Protein AF-A0AAV5MK56-F1 (afdb_monomer)

Foldseek 3Di:
DPPDPPPPPPPDPPPPPPPPPPPDPDDDDPAAEVRQCPDPVRHPALQQDPVNCVVRVCVVVHDPHRDDPVRVVVVPPPDDPDDDDDDPVNVVVVVVVVVVCCVVPVPDEEEDEPDDLVVQQVCCVVPVVPHNYDYCQQQVLLVVLLVVLLVVCVVVVHDSLCLLVAQEEQEAFDPDDPPPCVPVPRQRSHSSSSNQVSSLVVNCVSPVDSQSSQQRYFYHYDPDDPFGWTFGFDDDDDDPDGDTDTDGD

Secondary structure (DSSP, 8-state):
---SSSSSSSS--------------SPPP---THHHHT-TTT--GGG--HHHHHHHT-TTTS-S----HHHHHHH---S-SSPPP-HHHHHHHHHHHHHHHHHH-TT--EEE-S--HHHHHHHHHHHTTTSSEEEIIIIIHHHHHHHHHHHHHHHTT--GGGGGG--EEEE---TTSHHHHHHH--TTSSHHHHHHHHHHHHHHHHHS-HHHHGGGEEEE-TTSSS--PPPEEE--SSS---EEE----

Organism: NCBI:txid152421

pLDDT: mean 74.08, s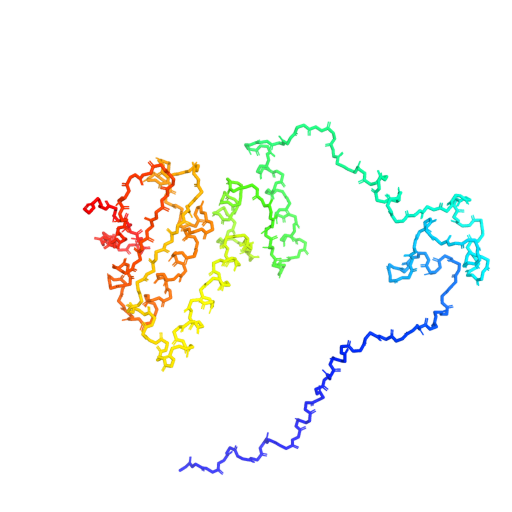td 22.16, range [25.88, 97.69]

Radius of gyration: 27.16 Å; Cα contacts (8 Å, |Δi|>4): 241; chains: 1; bounding box: 74×55×61 Å

Structure (mmCIF, N/CA/C/O backbone):
data_AF-A0AAV5MK56-F1
#
_entry.id   AF-A0AAV5MK56-F1
#
loop_
_atom_site.group_PDB
_atom_site.id
_atom_site.type_symbol
_atom_site.label_atom_id
_atom_site.label_alt_id
_atom_site.label_comp_id
_atom_site.label_asym_id
_atom_site.label_entity_id
_atom_site.label_seq_id
_atom_site.pdbx_PDB_ins_code
_atom_site.Cartn_x
_atom_site.Cartn_y
_atom_site.Cartn_z
_atom_site.occupancy
_atom_site.B_iso_or_equiv
_atom_site.auth_seq_id
_atom_site.auth_comp_id
_atom_site.auth_asym_id
_atom_site.auth_atom_id
_atom_site.pdbx_PDB_model_num
ATOM 1 N N . MET A 1 1 ? -44.405 -21.509 6.959 1.00 36.97 1 MET A N 1
ATOM 2 C CA . MET A 1 1 ? -43.906 -21.296 5.577 1.00 36.97 1 MET A CA 1
ATOM 3 C C . MET A 1 1 ? -42.381 -21.433 5.529 1.00 36.97 1 MET A C 1
ATOM 5 O O . MET A 1 1 ? -41.676 -20.510 5.157 1.00 36.97 1 MET A O 1
ATOM 9 N N . TRP A 1 2 ? -41.877 -22.601 5.937 1.00 28.66 2 TRP A N 1
ATOM 10 C CA . TRP A 1 2 ? -40.455 -22.897 6.172 1.00 28.66 2 TRP A CA 1
ATOM 11 C C . TRP A 1 2 ? -40.085 -24.237 5.508 1.00 28.66 2 TRP A C 1
ATOM 13 O O . TRP A 1 2 ? -39.577 -25.125 6.171 1.00 28.66 2 TRP A O 1
ATOM 23 N N . ASN A 1 3 ? -40.417 -24.440 4.224 1.00 32.62 3 ASN A N 1
ATOM 24 C CA . ASN A 1 3 ? -40.160 -25.724 3.539 1.00 32.62 3 ASN A CA 1
ATOM 25 C C . ASN A 1 3 ? -39.922 -25.621 2.014 1.00 32.62 3 ASN A C 1
ATOM 27 O O . ASN A 1 3 ? -40.183 -26.569 1.286 1.00 32.62 3 ASN A O 1
ATOM 31 N N . LEU A 1 4 ? -39.390 -24.500 1.510 1.00 34.25 4 LEU A N 1
ATOM 32 C CA . LEU A 1 4 ? -39.101 -24.331 0.068 1.00 34.25 4 LEU A CA 1
ATOM 33 C C . LEU A 1 4 ? -37.638 -23.993 -0.268 1.00 34.25 4 LEU A C 1
ATOM 35 O O . LEU A 1 4 ? -37.309 -23.762 -1.424 1.00 34.25 4 LEU A O 1
ATOM 39 N N . ALA A 1 5 ? -36.731 -24.045 0.712 1.00 38.38 5 ALA A N 1
ATOM 40 C CA . ALA A 1 5 ? -35.309 -23.731 0.526 1.00 38.38 5 ALA A CA 1
ATOM 41 C C . ALA A 1 5 ? -34.375 -24.957 0.628 1.00 38.38 5 ALA A C 1
ATOM 43 O O . ALA A 1 5 ? -33.203 -24.813 0.963 1.00 38.38 5 ALA A O 1
ATOM 44 N N . ARG A 1 6 ? -34.874 -26.180 0.376 1.00 36.69 6 ARG A N 1
ATOM 45 C CA . ARG A 1 6 ? -34.058 -27.415 0.440 1.00 36.69 6 ARG A CA 1
ATOM 46 C C . ARG A 1 6 ? -33.869 -28.154 -0.887 1.00 36.69 6 ARG A C 1
ATOM 48 O O . ARG A 1 6 ? -33.196 -29.176 -0.891 1.00 36.69 6 ARG A O 1
ATOM 55 N N . PHE A 1 7 ? -34.372 -27.640 -2.014 1.00 33.91 7 PHE A N 1
ATOM 56 C CA . PHE A 1 7 ? -34.320 -28.374 -3.291 1.00 33.91 7 PHE A CA 1
ATOM 57 C C . PHE A 1 7 ? -33.439 -27.764 -4.396 1.00 33.91 7 PHE A C 1
ATOM 59 O O . PHE A 1 7 ? -33.461 -28.232 -5.526 1.00 33.91 7 PHE A O 1
ATOM 66 N N . ALA A 1 8 ? -32.598 -26.775 -4.081 1.00 36.81 8 ALA A N 1
ATOM 67 C CA . ALA A 1 8 ? -31.647 -26.195 -5.043 1.00 36.81 8 ALA A CA 1
ATOM 68 C C . ALA A 1 8 ? -30.180 -26.287 -4.579 1.00 36.81 8 ALA A C 1
ATOM 70 O O . ALA A 1 8 ? -29.347 -25.470 -4.958 1.00 36.81 8 ALA A O 1
ATOM 71 N N . ALA A 1 9 ? -29.855 -27.274 -3.736 1.00 36.44 9 ALA A N 1
ATOM 72 C CA . ALA A 1 9 ? -28.525 -27.439 -3.139 1.00 36.44 9 ALA A CA 1
ATOM 73 C C . ALA A 1 9 ? -27.818 -28.751 -3.538 1.00 36.44 9 ALA A C 1
ATOM 75 O O . ALA A 1 9 ? -26.915 -29.193 -2.834 1.00 36.44 9 ALA A O 1
ATOM 76 N N . SER A 1 10 ? -28.205 -29.386 -4.653 1.00 37.97 10 SER A N 1
ATOM 77 C CA . SER A 1 10 ? -27.632 -30.676 -5.082 1.00 37.97 10 SER A CA 1
ATOM 78 C C . SER A 1 10 ? -26.944 -30.688 -6.455 1.00 37.97 10 SER A C 1
ATOM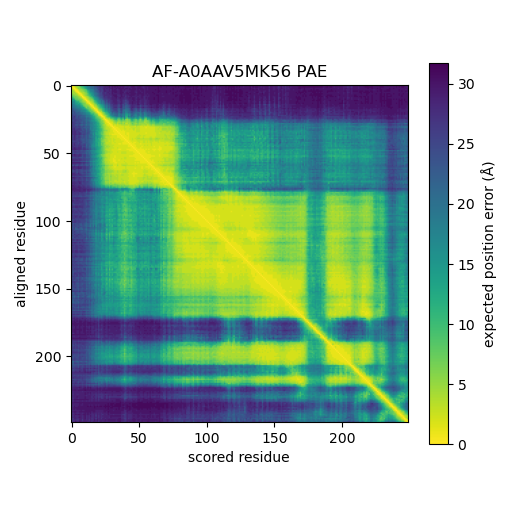 80 O O . SER A 1 10 ? -26.428 -31.735 -6.839 1.00 37.97 10 SER A O 1
ATOM 82 N N . SER A 1 11 ? -26.834 -29.565 -7.182 1.00 41.81 11 SER A N 1
ATOM 83 C CA . SER A 1 11 ? -26.231 -29.566 -8.535 1.00 41.81 11 SER A CA 1
ATOM 84 C C . SER A 1 11 ? -24.998 -28.680 -8.753 1.00 41.81 11 SER A C 1
ATOM 86 O O . SER A 1 11 ? -24.384 -28.767 -9.813 1.00 41.81 11 SER A O 1
ATOM 88 N N . LEU A 1 12 ? -24.522 -27.918 -7.761 1.00 43.56 12 LEU A N 1
ATOM 89 C CA . LEU A 1 12 ? -23.199 -27.285 -7.836 1.00 43.56 12 LEU A CA 1
ATOM 90 C C . LEU A 1 12 ? -22.182 -28.070 -7.001 1.00 43.56 12 LEU A C 1
ATOM 92 O O . LEU A 1 12 ? -21.822 -27.685 -5.888 1.00 43.56 12 LEU A O 1
ATOM 96 N N . ARG A 1 13 ? -21.638 -29.152 -7.577 1.00 38.81 13 ARG A N 1
ATOM 97 C CA . ARG A 1 13 ? -20.292 -29.608 -7.200 1.00 38.81 13 ARG A CA 1
ATOM 98 C C . ARG A 1 13 ? -19.332 -28.472 -7.546 1.00 38.81 13 ARG A C 1
ATOM 100 O O . ARG A 1 13 ? -18.813 -28.404 -8.658 1.00 38.81 13 ARG A O 1
ATOM 107 N N . ARG A 1 14 ? -19.096 -27.564 -6.593 1.00 43.44 14 ARG A N 1
ATOM 108 C CA . ARG A 1 14 ? -17.899 -26.723 -6.591 1.00 43.44 14 ARG A CA 1
ATOM 109 C C . ARG A 1 14 ? -16.726 -27.680 -6.751 1.00 43.44 14 ARG A C 1
ATOM 111 O O . ARG A 1 14 ? -16.396 -28.415 -5.824 1.00 43.44 14 ARG A O 1
ATOM 118 N N . ARG A 1 15 ? -16.106 -27.687 -7.933 1.00 42.66 15 ARG A N 1
ATOM 119 C CA . ARG A 1 15 ? -14.716 -28.116 -8.074 1.00 42.66 15 ARG A CA 1
ATOM 120 C C . ARG A 1 15 ? -13.913 -27.177 -7.183 1.00 42.66 15 ARG A C 1
ATOM 122 O O . ARG A 1 15 ? -13.492 -26.111 -7.622 1.00 42.66 15 ARG A O 1
ATOM 129 N N . LEU A 1 16 ? -13.762 -27.546 -5.916 1.00 44.25 16 LEU A N 1
ATOM 130 C CA . LEU A 1 16 ? -12.683 -27.051 -5.087 1.00 44.25 16 LEU A CA 1
ATOM 131 C C . LEU A 1 16 ? -11.415 -27.430 -5.850 1.00 44.25 16 LEU A C 1
ATOM 133 O O . LEU A 1 16 ? -11.030 -28.597 -5.889 1.00 44.25 16 LEU A O 1
ATOM 137 N N . ARG A 1 17 ? -10.817 -26.460 -6.549 1.00 41.22 17 ARG A N 1
ATOM 138 C CA . ARG A 1 17 ? -9.417 -26.577 -6.932 1.00 41.22 17 ARG A CA 1
ATOM 139 C C . ARG A 1 17 ? -8.672 -26.610 -5.608 1.00 41.22 17 ARG A C 1
ATOM 141 O O . ARG A 1 17 ? -8.478 -25.574 -4.982 1.00 41.22 17 ARG A O 1
ATOM 148 N N . LEU A 1 18 ? -8.354 -27.814 -5.148 1.00 44.44 18 LEU A N 1
ATOM 149 C CA . LEU A 1 18 ? -7.307 -28.017 -4.164 1.00 44.44 18 LEU A CA 1
ATOM 150 C C . LEU A 1 18 ? -6.055 -27.409 -4.795 1.00 44.44 18 LEU A C 1
ATOM 152 O O . LEU A 1 18 ? -5.468 -27.994 -5.704 1.00 44.44 18 LEU A O 1
ATOM 156 N N . PHE A 1 19 ? -5.709 -26.189 -4.391 1.00 40.38 19 PHE A N 1
ATOM 157 C CA . PHE A 1 19 ? -4.377 -25.664 -4.626 1.00 40.38 19 PHE A CA 1
ATOM 158 C C . PHE A 1 19 ? -3.454 -26.537 -3.789 1.00 40.38 19 PHE A C 1
ATOM 160 O O . PHE A 1 19 ? -3.344 -26.372 -2.577 1.00 40.38 19 PHE A O 1
ATOM 167 N N . SER A 1 20 ? -2.896 -27.559 -4.433 1.00 51.66 20 SER A N 1
ATOM 168 C CA . SER A 1 20 ? -1.861 -28.374 -3.829 1.00 51.66 20 SER A CA 1
ATOM 169 C C . SER A 1 20 ? -0.669 -27.460 -3.566 1.00 51.66 20 SER A C 1
ATOM 171 O O . SER A 1 20 ? -0.130 -26.866 -4.496 1.00 51.66 20 SER A O 1
ATOM 173 N N . THR A 1 21 ? -0.276 -27.332 -2.302 1.00 53.81 21 THR A N 1
ATOM 174 C CA . THR A 1 21 ? 0.974 -26.684 -1.882 1.00 53.81 21 THR A CA 1
ATOM 175 C C . THR A 1 21 ? 2.192 -27.570 -2.139 1.00 53.81 21 THR A C 1
ATOM 177 O O . THR A 1 21 ? 3.310 -27.189 -1.800 1.00 53.81 21 THR A O 1
ATOM 180 N N . ALA A 1 22 ? 2.001 -28.752 -2.738 1.00 55.41 22 ALA A N 1
ATOM 181 C CA . ALA A 1 22 ? 3.102 -29.572 -3.202 1.00 55.41 22 ALA A CA 1
ATOM 182 C C . ALA A 1 22 ? 3.866 -28.789 -4.270 1.00 55.41 22 ALA A C 1
ATOM 184 O O . ALA A 1 22 ? 3.344 -28.549 -5.360 1.00 55.41 22 ALA A O 1
ATOM 185 N N . ILE A 1 23 ? 5.102 -28.402 -3.945 1.00 55.56 23 ILE A N 1
ATOM 186 C CA . ILE A 1 23 ? 6.072 -27.945 -4.936 1.00 55.56 23 ILE A CA 1
ATOM 187 C C . ILE A 1 23 ? 6.118 -29.059 -5.985 1.00 55.56 23 ILE A C 1
ATOM 189 O O . ILE A 1 23 ? 6.470 -30.191 -5.629 1.00 55.56 23 ILE A O 1
ATOM 193 N N . PRO A 1 24 ? 5.696 -28.807 -7.237 1.00 59.97 24 PRO A N 1
ATOM 194 C CA . PRO A 1 24 ? 5.798 -29.814 -8.272 1.00 59.97 24 PRO A CA 1
ATOM 195 C C . PRO A 1 24 ? 7.255 -30.268 -8.309 1.00 59.97 24 PRO A C 1
ATOM 197 O O . PRO A 1 24 ? 8.161 -29.432 -8.322 1.00 59.97 24 PRO A O 1
ATOM 200 N N . GLY A 1 25 ? 7.490 -31.581 -8.273 1.00 66.25 25 GLY A N 1
ATOM 201 C CA . GLY A 1 25 ? 8.831 -32.122 -8.483 1.00 66.25 25 GLY A CA 1
ATOM 202 C C . GLY A 1 25 ? 9.420 -31.621 -9.807 1.00 66.25 25 GLY A C 1
ATOM 203 O O . GLY A 1 25 ? 8.733 -30.977 -10.601 1.00 66.25 25 GLY A O 1
ATOM 204 N N . ALA A 1 26 ? 10.697 -31.921 -10.059 1.00 75.88 26 ALA A N 1
ATOM 205 C CA . ALA A 1 26 ? 11.377 -31.495 -11.283 1.00 75.88 26 ALA A CA 1
ATOM 206 C C . ALA A 1 26 ? 10.498 -31.733 -12.530 1.00 75.88 26 ALA A C 1
ATOM 208 O O . ALA A 1 26 ? 10.171 -32.870 -12.870 1.00 75.88 26 ALA A O 1
ATOM 209 N N . CYS A 1 27 ? 10.085 -30.645 -13.183 1.00 72.88 27 CYS A N 1
ATOM 210 C CA . CYS A 1 27 ? 9.208 -30.689 -14.347 1.00 72.88 27 CYS A CA 1
ATOM 211 C C . CYS A 1 27 ? 10.052 -30.797 -15.620 1.00 72.88 27 CYS A C 1
ATOM 213 O O . CYS A 1 27 ? 11.022 -30.053 -15.799 1.00 72.88 27 CYS A O 1
ATOM 215 N N . ILE A 1 28 ? 9.693 -31.721 -16.514 1.00 80.12 28 ILE A N 1
ATOM 216 C CA . ILE A 1 28 ? 10.350 -31.842 -17.816 1.00 80.12 28 ILE A CA 1
ATOM 217 C C . ILE A 1 28 ? 9.873 -30.692 -18.704 1.00 80.12 28 ILE A C 1
ATOM 219 O O . ILE A 1 28 ? 8.697 -30.591 -19.047 1.00 80.12 28 ILE A O 1
ATOM 223 N N . ILE A 1 29 ? 10.809 -29.834 -19.098 1.00 81.44 29 ILE A N 1
ATOM 224 C CA . ILE A 1 29 ? 10.553 -28.711 -19.997 1.00 81.44 29 ILE A CA 1
ATOM 225 C C . ILE A 1 29 ? 10.890 -29.146 -21.424 1.00 81.44 29 ILE A C 1
ATOM 227 O O . ILE A 1 29 ? 12.005 -29.587 -21.704 1.00 81.44 29 ILE A O 1
ATOM 231 N N . HIS A 1 30 ? 9.925 -28.999 -22.331 1.00 88.19 30 HIS A N 1
ATOM 232 C CA . HIS A 1 30 ? 10.098 -29.314 -23.754 1.00 88.19 30 HIS A CA 1
ATOM 233 C C . HIS A 1 30 ? 10.575 -28.115 -24.595 1.00 88.19 30 HIS A C 1
ATOM 235 O O . HIS A 1 30 ? 10.946 -28.300 -25.752 1.00 88.19 30 HIS A O 1
ATOM 241 N N . LYS A 1 31 ? 10.601 -26.903 -24.023 1.00 91.25 31 LYS A N 1
ATOM 242 C CA . LYS A 1 31 ? 11.097 -25.680 -24.678 1.00 91.25 31 LYS A CA 1
ATOM 243 C C . LYS A 1 31 ? 12.621 -25.718 -24.846 1.00 91.25 31 LYS A C 1
ATOM 245 O O . LYS A 1 31 ? 13.328 -26.168 -23.943 1.00 91.25 31 LYS A O 1
ATOM 250 N N . ARG A 1 32 ? 13.125 -25.231 -25.984 1.00 92.81 32 ARG A N 1
ATOM 251 C CA . ARG A 1 32 ? 14.559 -25.159 -26.329 1.00 92.81 32 ARG A CA 1
ATOM 252 C C . ARG A 1 32 ? 14.857 -23.902 -27.151 1.00 92.81 32 ARG A C 1
ATOM 254 O O . ARG A 1 32 ? 13.936 -23.239 -27.613 1.00 92.81 32 ARG A O 1
ATOM 261 N N . GLY A 1 33 ? 16.136 -23.588 -27.344 1.00 93.62 33 GLY A N 1
ATOM 262 C CA . GLY A 1 33 ? 16.573 -22.466 -28.177 1.00 93.62 33 GLY A CA 1
ATOM 263 C C . GLY A 1 33 ? 16.044 -21.122 -27.672 1.00 93.62 33 GLY A C 1
ATOM 264 O O . GLY A 1 33 ? 16.022 -20.870 -26.471 1.00 93.62 33 GLY A O 1
ATOM 265 N N . ALA A 1 34 ? 15.595 -20.256 -28.578 1.00 93.56 34 ALA A N 1
ATOM 266 C CA . ALA A 1 34 ? 15.042 -18.953 -28.203 1.00 93.56 34 ALA A CA 1
ATOM 267 C C . ALA A 1 34 ? 13.749 -19.061 -27.364 1.00 93.56 34 ALA A C 1
ATOM 269 O O . ALA A 1 34 ? 13.505 -18.213 -26.508 1.00 93.56 34 ALA A O 1
ATOM 270 N N . ASP A 1 35 ? 12.958 -20.127 -27.528 1.00 94.06 35 ASP A N 1
ATOM 271 C CA . ASP A 1 35 ? 11.651 -20.267 -26.867 1.00 94.06 35 ASP A CA 1
ATOM 272 C C . ASP A 1 35 ? 11.750 -20.352 -25.341 1.00 94.06 35 ASP A C 1
ATOM 274 O O . ASP A 1 35 ? 10.854 -19.891 -24.634 1.00 94.06 35 ASP A O 1
ATOM 278 N N . ILE A 1 36 ? 12.824 -20.954 -24.815 1.00 93.88 36 ILE A N 1
ATOM 279 C CA . ILE A 1 36 ? 13.047 -21.010 -23.363 1.00 93.88 36 ILE A CA 1
ATOM 280 C C . ILE A 1 36 ? 13.602 -19.687 -22.820 1.00 93.88 36 ILE A C 1
ATOM 282 O O . ILE A 1 36 ? 13.337 -19.354 -21.670 1.00 93.88 36 ILE A O 1
ATOM 286 N N . LEU A 1 37 ? 14.321 -18.910 -23.638 1.00 92.44 37 LEU A N 1
ATOM 287 C CA . LEU A 1 37 ? 14.842 -17.596 -23.238 1.00 92.44 37 LEU A CA 1
ATOM 288 C C . LEU A 1 37 ? 13.725 -16.555 -23.099 1.00 92.44 37 LEU A C 1
ATOM 290 O O . LEU A 1 37 ? 13.820 -15.663 -22.262 1.00 92.44 37 LEU A O 1
ATOM 294 N N . HIS A 1 38 ? 12.652 -16.690 -23.881 1.00 91.56 38 HIS A N 1
ATOM 295 C CA . HIS A 1 38 ? 11.480 -15.813 -23.814 1.00 91.56 38 HIS A CA 1
ATOM 296 C C . HIS A 1 38 ? 10.419 -16.260 -22.799 1.00 91.56 38 HIS A C 1
ATOM 298 O O . HIS A 1 38 ? 9.389 -15.598 -22.665 1.00 91.56 38 HIS A O 1
ATOM 304 N N . ASP A 1 39 ? 10.648 -17.360 -22.076 1.00 91.69 39 ASP A N 1
ATOM 305 C CA . ASP A 1 39 ? 9.763 -17.797 -21.000 1.00 91.69 39 ASP A CA 1
ATOM 306 C C . ASP A 1 39 ? 10.318 -17.368 -19.629 1.00 91.69 39 ASP A C 1
ATOM 308 O O . ASP A 1 39 ? 11.287 -17.971 -19.155 1.00 91.69 39 ASP A O 1
ATOM 312 N N . PRO A 1 40 ? 9.708 -16.377 -18.949 1.00 90.81 40 PRO A N 1
ATOM 313 C CA . PRO A 1 40 ? 10.192 -15.899 -17.654 1.00 90.81 40 PRO A CA 1
ATOM 314 C C . PRO A 1 40 ? 10.119 -16.962 -16.548 1.00 90.81 40 PRO A C 1
ATOM 316 O O . PRO A 1 40 ? 10.773 -16.809 -15.522 1.00 90.81 40 PRO A O 1
ATOM 319 N N . TRP A 1 41 ? 9.360 -18.048 -16.738 1.00 88.38 41 TRP A N 1
ATOM 320 C CA . TRP A 1 41 ? 9.306 -19.148 -15.773 1.00 88.38 41 TRP A CA 1
ATOM 321 C C . TRP A 1 41 ? 10.536 -20.055 -15.812 1.00 88.38 41 TRP A C 1
ATOM 323 O O . TRP A 1 41 ? 10.822 -20.731 -14.824 1.00 88.38 41 TRP A O 1
ATOM 333 N N . PHE A 1 42 ? 11.248 -20.108 -16.943 1.00 90.12 42 PHE A N 1
ATOM 334 C CA . PHE A 1 42 ? 12.342 -21.062 -17.154 1.00 90.12 42 PHE A CA 1
ATOM 335 C C . PHE A 1 42 ? 13.666 -20.416 -17.553 1.00 90.12 42 PHE A C 1
ATOM 337 O O . PHE A 1 42 ? 14.711 -21.055 -17.401 1.00 90.12 42 PHE A O 1
ATOM 344 N N . SER A 1 43 ? 13.646 -19.184 -18.066 1.00 91.88 43 SER A N 1
ATOM 345 C CA . SER A 1 43 ? 14.869 -18.472 -18.414 1.00 91.88 43 SER A CA 1
ATOM 346 C C . SER A 1 43 ? 15.705 -18.201 -17.164 1.00 91.88 43 SER A C 1
ATOM 348 O O . SER A 1 43 ? 15.212 -17.731 -16.142 1.00 91.88 43 SER A O 1
ATOM 350 N N . LYS A 1 44 ? 17.002 -18.493 -17.266 1.00 92.94 44 LYS A N 1
ATOM 351 C CA . LYS A 1 44 ? 18.031 -18.113 -16.288 1.00 92.94 44 LYS A CA 1
ATOM 352 C C . LYS A 1 44 ? 18.972 -17.047 -16.856 1.00 92.94 44 LYS A C 1
ATOM 354 O O . LYS A 1 44 ? 20.029 -16.805 -16.270 1.00 92.94 44 LYS A O 1
ATOM 359 N N . ASP A 1 45 ? 18.649 -16.499 -18.032 1.00 91.62 45 ASP A N 1
ATOM 360 C CA . ASP A 1 45 ? 19.518 -15.643 -18.844 1.00 91.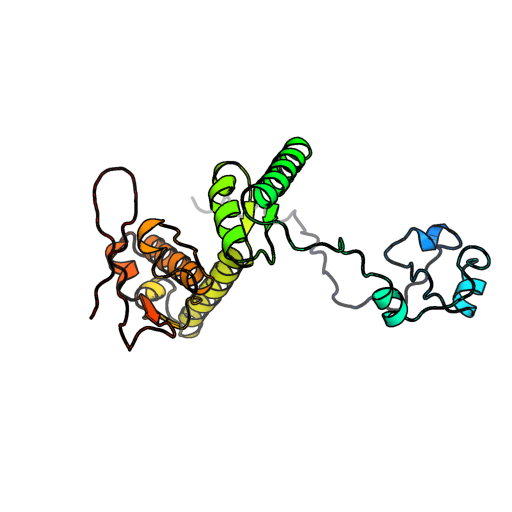62 45 ASP A CA 1
ATOM 361 C C . ASP A 1 45 ? 20.958 -16.184 -18.913 1.00 91.62 45 ASP A C 1
ATOM 363 O O . ASP A 1 45 ? 21.207 -17.344 -19.247 1.00 91.62 45 ASP A O 1
ATOM 367 N N . THR A 1 46 ? 21.950 -15.369 -18.558 1.00 92.94 46 THR A N 1
ATOM 368 C CA . THR A 1 46 ? 23.363 -15.773 -18.556 1.00 92.94 46 THR A CA 1
ATOM 369 C C . THR A 1 46 ? 23.714 -16.809 -17.481 1.00 92.94 46 THR A C 1
ATOM 371 O O . THR A 1 46 ? 24.833 -17.322 -17.473 1.00 92.94 46 THR A O 1
ATOM 374 N N . GLY A 1 47 ? 22.770 -17.173 -16.615 1.00 94.31 47 GLY A N 1
ATOM 375 C CA . GLY A 1 47 ? 22.936 -18.155 -15.547 1.00 94.31 47 GLY A CA 1
ATOM 376 C C . GLY A 1 47 ? 22.803 -19.614 -15.969 1.00 94.31 47 GLY A C 1
ATOM 377 O O . GLY A 1 47 ? 23.074 -20.487 -15.149 1.00 94.31 47 GLY A O 1
ATOM 378 N N . PHE A 1 48 ? 22.440 -19.918 -17.222 1.00 94.81 48 PHE A N 1
ATOM 379 C CA . PHE A 1 48 ? 22.465 -21.302 -17.712 1.00 94.81 48 PHE A CA 1
ATOM 380 C C . PHE A 1 48 ? 23.901 -21.868 -17.679 1.00 94.81 48 PHE A C 1
ATOM 382 O O . PHE A 1 48 ? 24.774 -21.310 -18.356 1.00 94.81 48 PHE A O 1
ATOM 389 N N . PRO A 1 49 ? 24.172 -22.979 -16.964 1.00 93.94 49 PRO A N 1
ATOM 390 C CA . PRO A 1 49 ? 25.449 -23.683 -17.036 1.00 93.94 49 PRO A CA 1
ATOM 391 C C . PRO A 1 49 ? 25.715 -24.218 -18.442 1.00 93.94 49 PRO A C 1
ATOM 393 O O . PRO A 1 49 ? 24.782 -24.516 -19.187 1.00 93.94 49 PRO A O 1
ATOM 396 N N . SER A 1 50 ? 26.985 -24.421 -18.794 1.00 92.88 50 SER A N 1
ATOM 397 C CA . SER A 1 50 ? 27.381 -24.913 -20.122 1.00 92.88 50 SER A CA 1
ATOM 398 C C . SER A 1 50 ? 26.652 -26.198 -20.537 1.00 92.88 50 SER A C 1
ATOM 400 O O . SER A 1 50 ? 26.177 -26.285 -21.664 1.00 92.88 50 SER A O 1
ATOM 402 N N . SER A 1 51 ? 26.476 -27.146 -19.611 1.00 93.88 51 SER A N 1
ATOM 403 C CA . SER A 1 51 ? 25.755 -28.403 -19.857 1.00 93.88 51 SER A CA 1
ATOM 404 C C . SER A 1 51 ? 24.268 -28.198 -20.167 1.00 93.88 51 SER A C 1
ATOM 406 O O . SER A 1 51 ? 23.713 -28.871 -21.036 1.00 93.88 51 SER A O 1
ATOM 408 N N . GLU A 1 52 ? 23.605 -27.251 -19.495 1.00 93.06 52 GLU A N 1
ATOM 409 C CA . GLU A 1 52 ? 22.223 -26.886 -19.816 1.00 93.06 52 GLU A CA 1
ATOM 410 C C . GLU A 1 52 ? 22.148 -26.176 -21.163 1.00 93.06 52 GLU A C 1
ATOM 412 O O . GLU A 1 52 ? 21.243 -26.468 -21.939 1.00 93.06 52 GLU A O 1
ATOM 417 N N . ARG A 1 53 ? 23.119 -25.312 -21.481 1.00 94.94 53 ARG A N 1
ATOM 418 C CA . ARG A 1 53 ? 23.177 -24.639 -22.784 1.00 94.94 53 ARG A CA 1
ATOM 419 C C . ARG A 1 53 ? 23.322 -25.629 -23.934 1.00 94.94 53 ARG A C 1
ATOM 421 O O . ARG A 1 53 ? 22.653 -25.455 -24.947 1.00 94.94 53 ARG A O 1
ATOM 428 N N . ASP A 1 54 ? 24.139 -26.666 -23.767 1.00 93.88 54 ASP A N 1
ATOM 429 C CA . ASP A 1 54 ? 24.282 -27.741 -24.755 1.00 93.88 54 ASP A CA 1
ATOM 430 C C . ASP A 1 54 ? 22.968 -28.508 -24.922 1.00 93.88 54 ASP A C 1
ATOM 432 O O . ASP A 1 54 ? 22.428 -28.612 -26.022 1.00 93.88 54 ASP A O 1
ATOM 436 N N . ARG A 1 55 ? 22.389 -28.969 -23.809 1.00 92.50 55 ARG A N 1
ATOM 437 C CA . ARG A 1 55 ? 21.146 -29.751 -23.815 1.00 92.50 55 ARG A CA 1
ATOM 438 C C . ARG A 1 55 ? 19.943 -28.968 -24.348 1.00 92.50 55 ARG A C 1
ATOM 440 O O . ARG A 1 55 ? 19.031 -29.560 -24.923 1.00 92.50 55 ARG A O 1
ATOM 447 N N . LEU A 1 56 ? 19.887 -27.662 -24.111 1.00 92.75 56 LEU A N 1
ATOM 448 C CA . LEU A 1 56 ? 18.754 -26.802 -24.466 1.00 92.75 56 LEU A CA 1
ATOM 449 C C . LEU A 1 56 ? 18.962 -26.047 -25.786 1.00 92.75 56 LEU A C 1
ATOM 451 O O . LEU A 1 56 ? 18.071 -25.302 -26.180 1.00 92.75 56 LEU A O 1
ATOM 455 N N . GLY A 1 57 ? 20.088 -26.240 -26.481 1.00 93.81 57 GLY A N 1
ATOM 456 C CA . GLY A 1 57 ? 20.362 -25.569 -27.757 1.00 93.81 57 GLY A CA 1
ATOM 457 C C . GLY A 1 57 ? 20.577 -24.057 -27.621 1.00 93.81 57 GLY A C 1
ATOM 458 O O . GLY A 1 57 ? 20.137 -23.295 -28.472 1.00 93.81 57 GLY A O 1
ATOM 459 N N . LEU A 1 58 ? 21.219 -23.614 -26.534 1.00 94.62 58 LEU A N 1
ATOM 460 C CA . LEU A 1 58 ? 21.467 -22.195 -26.224 1.00 94.62 58 LEU A CA 1
ATOM 461 C C . LEU A 1 58 ? 22.876 -21.722 -26.608 1.00 94.62 58 LEU A C 1
ATOM 463 O O . LEU A 1 58 ? 23.225 -20.557 -26.402 1.00 94.62 58 LEU A O 1
ATOM 467 N N . ARG A 1 59 ? 23.725 -22.616 -27.130 1.00 90.62 59 ARG A N 1
ATOM 468 C CA . ARG A 1 59 ? 25.055 -22.246 -27.633 1.00 90.62 59 ARG A CA 1
ATOM 469 C C . ARG A 1 59 ? 24.913 -21.239 -28.774 1.00 90.62 59 ARG A C 1
ATOM 471 O O . ARG A 1 59 ? 24.095 -21.418 -29.665 1.00 90.62 59 ARG A O 1
ATOM 478 N N . GLY A 1 60 ? 25.693 -20.161 -28.713 1.00 92.56 60 GLY A N 1
ATOM 479 C CA . GLY A 1 60 ? 25.621 -19.055 -29.674 1.00 92.56 60 GLY A CA 1
ATOM 480 C C . GLY A 1 60 ? 24.478 -18.060 -29.431 1.00 92.56 60 GLY A C 1
ATOM 481 O O . GLY A 1 60 ? 24.567 -16.941 -29.919 1.00 92.56 60 GLY A O 1
ATOM 482 N N . LEU A 1 61 ? 23.458 -18.413 -28.636 1.00 93.75 61 LEU A N 1
ATOM 483 C CA . LEU A 1 61 ? 22.337 -17.517 -28.302 1.00 93.75 61 LEU A CA 1
ATOM 484 C C . LEU A 1 61 ? 22.595 -16.654 -27.060 1.00 93.75 61 LEU A C 1
ATOM 486 O O . LEU A 1 61 ? 21.935 -15.640 -26.858 1.00 93.75 61 LEU A O 1
ATOM 490 N N . LEU A 1 62 ? 23.552 -17.051 -26.219 1.00 93.25 62 LEU A N 1
ATOM 491 C CA . LEU A 1 62 ? 23.942 -16.330 -25.009 1.00 93.25 62 LEU A CA 1
ATOM 492 C C . LEU A 1 62 ? 25.446 -16.023 -25.030 1.00 93.25 62 LEU A C 1
ATOM 494 O O . LEU A 1 62 ? 26.223 -16.865 -25.496 1.00 93.25 62 LEU A O 1
ATOM 498 N N . PRO A 1 63 ? 25.889 -14.889 -24.448 1.00 92.88 63 PRO A N 1
ATOM 499 C CA . PRO A 1 63 ? 27.308 -14.608 -24.242 1.00 92.88 63 PRO A CA 1
ATOM 500 C C . PRO A 1 63 ? 28.026 -15.774 -23.542 1.00 92.88 63 PRO A C 1
ATOM 502 O O . PRO A 1 63 ? 27.427 -16.410 -22.671 1.00 92.88 63 PRO A O 1
ATOM 505 N N . PRO A 1 64 ? 29.305 -16.059 -23.850 1.00 91.94 64 PRO A N 1
ATOM 506 C CA . PRO A 1 64 ? 29.996 -17.263 -23.370 1.00 91.94 64 PRO A CA 1
ATOM 507 C C . PRO A 1 64 ? 30.175 -17.312 -21.848 1.00 91.94 64 PRO A C 1
ATOM 509 O O . PRO A 1 64 ? 30.322 -18.388 -21.273 1.00 91.94 64 PRO A O 1
ATOM 512 N N . ARG A 1 65 ? 30.143 -16.155 -21.180 1.00 91.56 65 ARG A N 1
ATOM 513 C CA . ARG A 1 65 ? 30.251 -16.064 -19.726 1.00 91.56 65 ARG A CA 1
ATOM 514 C C . AR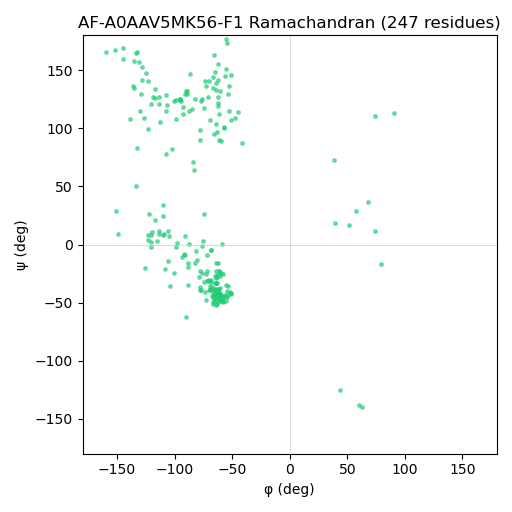G A 1 65 ? 28.977 -16.597 -19.062 1.00 91.56 65 ARG A C 1
ATOM 516 O O . ARG A 1 65 ? 27.873 -16.140 -19.363 1.00 91.56 65 ARG A O 1
ATOM 523 N N . VAL A 1 66 ? 29.149 -17.538 -18.136 1.00 93.69 66 VAL A N 1
ATOM 524 C CA . VAL A 1 66 ? 28.096 -17.964 -17.206 1.00 93.69 66 VAL A CA 1
ATOM 525 C C . VAL A 1 66 ? 28.169 -17.070 -15.974 1.00 93.69 66 VAL A C 1
ATOM 527 O O . VAL A 1 66 ? 29.258 -16.860 -15.439 1.00 93.69 66 VAL A O 1
ATOM 530 N N . MET A 1 67 ? 27.036 -16.506 -15.562 1.00 92.25 67 MET A N 1
ATOM 531 C CA . MET A 1 67 ? 26.965 -15.580 -14.431 1.00 92.25 67 MET A CA 1
ATOM 532 C C . MET A 1 67 ? 26.106 -16.152 -13.309 1.00 92.25 67 MET A C 1
ATOM 534 O O . MET A 1 67 ? 24.998 -16.625 -13.562 1.00 92.25 67 MET A O 1
ATOM 538 N N . SER A 1 68 ? 26.585 -16.071 -12.068 1.00 91.94 68 SER A N 1
ATOM 539 C CA . SER A 1 68 ? 25.750 -16.407 -10.909 1.00 91.94 68 SER A CA 1
ATOM 540 C C . SER A 1 68 ? 24.596 -15.410 -10.765 1.00 91.94 68 SER A C 1
ATOM 542 O O . SER A 1 68 ? 24.633 -14.319 -11.344 1.00 91.94 68 SER A O 1
ATOM 544 N N . PHE A 1 69 ? 23.571 -15.769 -9.994 1.00 88.81 69 PHE A N 1
ATOM 545 C CA . PHE A 1 69 ? 22.444 -14.875 -9.732 1.00 88.81 69 PHE A CA 1
ATOM 546 C C . PHE A 1 69 ? 22.911 -13.538 -9.135 1.00 88.81 69 PHE A C 1
ATOM 548 O O . PHE A 1 69 ? 22.513 -12.478 -9.605 1.00 88.81 69 PHE A O 1
ATOM 555 N N . GLU A 1 70 ? 23.843 -13.578 -8.186 1.00 89.44 70 GLU A N 1
ATOM 556 C CA . GLU A 1 70 ? 24.422 -12.405 -7.525 1.00 89.44 70 GLU A CA 1
ATOM 557 C C . GLU A 1 70 ? 25.159 -11.508 -8.521 1.00 89.44 70 GLU A C 1
ATOM 559 O O . GLU A 1 70 ? 25.039 -10.286 -8.478 1.00 89.44 70 GLU A O 1
ATOM 564 N N . GLN A 1 71 ? 25.901 -12.104 -9.458 1.00 89.62 71 GLN A N 1
ATOM 565 C CA . GLN A 1 71 ? 26.602 -11.349 -10.493 1.00 89.62 71 GLN A CA 1
ATOM 566 C C . GLN A 1 71 ? 25.635 -10.713 -11.494 1.00 89.62 71 GLN A C 1
ATOM 568 O O . GLN A 1 71 ? 25.903 -9.620 -11.991 1.00 89.62 71 GLN A O 1
ATOM 573 N N . GLN A 1 72 ? 24.535 -11.395 -11.820 1.00 87.69 72 GLN A N 1
ATOM 574 C CA . GLN A 1 72 ? 23.487 -10.837 -12.671 1.00 87.69 72 GLN A CA 1
ATOM 575 C C . GLN A 1 72 ? 22.800 -9.673 -11.956 1.00 87.69 72 GLN A C 1
ATOM 577 O O . GLN A 1 72 ? 22.757 -8.577 -12.507 1.00 87.69 72 GLN A O 1
ATOM 582 N N . TYR A 1 73 ? 22.387 -9.872 -10.703 1.00 84.12 73 TYR A N 1
ATOM 583 C CA . TYR A 1 73 ? 21.797 -8.842 -9.850 1.00 84.12 73 TYR A CA 1
ATOM 584 C C . TYR A 1 73 ? 22.696 -7.606 -9.719 1.00 84.12 73 TYR A C 1
ATOM 586 O O . TYR A 1 73 ? 22.240 -6.487 -9.929 1.00 84.12 73 TYR A O 1
ATOM 594 N N . ALA A 1 74 ? 23.999 -7.791 -9.489 1.00 83.81 74 ALA A N 1
ATOM 595 C CA . ALA A 1 74 ? 24.955 -6.689 -9.361 1.00 83.81 74 ALA A CA 1
ATOM 596 C C . ALA A 1 74 ? 25.085 -5.818 -10.628 1.00 83.81 74 ALA A C 1
ATOM 598 O O . ALA A 1 74 ? 25.504 -4.664 -10.540 1.00 83.81 74 ALA A O 1
ATOM 599 N N . ARG A 1 75 ? 24.733 -6.341 -11.812 1.00 80.44 75 ARG A N 1
ATOM 600 C CA . ARG A 1 75 ? 24.700 -5.553 -13.058 1.00 80.44 75 ARG A CA 1
ATOM 601 C C . ARG A 1 75 ? 23.459 -4.673 -13.162 1.00 80.44 75 ARG A C 1
ATOM 603 O O . ARG A 1 75 ? 23.493 -3.678 -13.885 1.00 80.44 75 ARG A O 1
ATOM 610 N N . PHE A 1 76 ? 22.387 -5.008 -12.451 1.00 76.56 76 PHE A N 1
ATOM 611 C CA . PHE A 1 76 ? 21.142 -4.251 -12.449 1.00 76.56 76 PHE A CA 1
ATOM 612 C C . PHE A 1 76 ? 21.212 -3.087 -11.454 1.00 76.56 76 PHE A C 1
ATOM 614 O O . PHE A 1 76 ? 20.538 -3.074 -10.432 1.00 76.56 76 PHE A O 1
ATOM 621 N N . ASN A 1 77 ? 22.005 -2.063 -11.781 1.00 65.62 77 ASN A N 1
ATOM 622 C CA . ASN A 1 77 ? 21.850 -0.734 -11.187 1.00 65.62 77 ASN A CA 1
ATOM 623 C C . ASN A 1 77 ? 21.267 0.216 -12.242 1.00 65.62 77 ASN A C 1
ATOM 625 O O . ASN A 1 77 ? 21.992 0.969 -12.891 1.00 65.62 77 ASN A O 1
ATOM 629 N N . LEU A 1 78 ? 19.954 0.097 -12.461 1.00 70.88 78 LEU A N 1
ATOM 630 C CA . LEU A 1 78 ? 19.212 0.788 -13.526 1.00 70.88 78 LEU A CA 1
ATOM 631 C C . LEU A 1 78 ? 18.631 2.147 -13.097 1.00 70.88 78 LEU A C 1
ATOM 633 O O . LEU A 1 78 ? 17.863 2.750 -13.842 1.00 70.88 78 LEU A O 1
ATOM 637 N N . GLY A 1 79 ? 18.964 2.630 -11.898 1.00 78.75 79 GLY A N 1
ATOM 638 C CA . GLY A 1 79 ? 18.461 3.913 -11.415 1.00 78.75 79 GLY A CA 1
ATOM 639 C C . GLY A 1 79 ? 18.995 5.089 -12.234 1.00 78.75 79 GLY A C 1
ATOM 640 O O . GLY A 1 79 ? 20.161 5.108 -12.638 1.00 78.75 79 GLY A O 1
ATOM 641 N N . VAL A 1 80 ? 18.158 6.108 -12.436 1.00 83.44 80 VAL A N 1
ATOM 642 C CA . VAL A 1 80 ? 18.615 7.398 -12.965 1.00 83.44 80 VAL A CA 1
ATOM 643 C C . VAL A 1 80 ? 19.604 8.002 -11.965 1.00 83.44 80 VAL A C 1
ATOM 645 O O . VAL A 1 80 ? 19.309 8.112 -10.775 1.00 83.44 80 VAL A O 1
ATOM 648 N N . ARG A 1 81 ? 20.798 8.374 -12.437 1.00 85.75 81 ARG A N 1
ATOM 649 C CA . ARG A 1 81 ? 21.883 8.904 -11.596 1.00 85.75 81 ARG A CA 1
ATOM 650 C C . ARG A 1 81 ? 21.711 10.399 -11.333 1.00 85.75 81 ARG A C 1
ATOM 652 O O . ARG A 1 81 ? 22.533 11.205 -11.756 1.00 85.75 81 ARG A O 1
ATOM 659 N N . GLN A 1 82 ? 20.637 10.754 -10.640 1.00 89.31 82 GLN A N 1
ATOM 660 C CA . GLN A 1 82 ? 20.356 12.124 -10.222 1.00 89.31 82 GLN A CA 1
ATOM 661 C C . GLN A 1 82 ? 19.679 12.148 -8.843 1.00 89.31 82 GLN A C 1
ATOM 663 O O . GLN A 1 82 ? 19.112 11.132 -8.427 1.00 89.31 82 GLN A O 1
ATOM 668 N N . PRO A 1 83 ? 19.721 13.283 -8.123 1.00 91.88 83 PRO A N 1
ATOM 669 C CA . PRO A 1 83 ? 18.915 13.473 -6.922 1.00 91.88 83 PRO A CA 1
ATOM 670 C C . PRO A 1 83 ? 17.424 13.246 -7.201 1.00 91.88 83 PRO A C 1
ATOM 672 O O . PRO A 1 83 ? 16.945 13.471 -8.314 1.00 91.88 83 PRO A O 1
ATOM 675 N N . ARG A 1 84 ? 16.677 12.796 -6.188 1.00 90.38 84 ARG A N 1
ATOM 676 C CA . ARG A 1 84 ? 15.225 12.634 -6.323 1.00 90.38 84 ARG A CA 1
ATOM 677 C C . ARG A 1 84 ? 14.586 13.998 -6.562 1.00 90.38 84 ARG A C 1
ATOM 679 O O . ARG A 1 84 ? 14.963 14.974 -5.923 1.00 90.38 84 ARG A O 1
ATOM 686 N N . LEU A 1 85 ? 13.612 14.028 -7.464 1.00 92.62 85 LEU A N 1
ATOM 687 C CA . LEU A 1 85 ? 12.788 15.209 -7.680 1.00 92.62 85 LEU A CA 1
ATOM 688 C C . LEU A 1 85 ? 11.963 15.493 -6.424 1.00 92.62 85 LEU A C 1
ATOM 690 O O . LEU A 1 85 ? 11.572 14.567 -5.705 1.00 92.62 85 LEU A O 1
ATOM 694 N N . GLU A 1 86 ? 11.686 16.769 -6.181 1.00 91.69 86 GLU A N 1
ATOM 695 C CA . GLU A 1 86 ? 10.900 17.234 -5.043 1.00 91.69 86 GLU A CA 1
ATOM 696 C C . GLU A 1 86 ? 9.840 18.252 -5.482 1.00 91.69 86 GLU A C 1
ATOM 698 O O . GLU A 1 86 ? 9.875 18.783 -6.591 1.00 91.69 86 GLU A O 1
ATOM 703 N N . GLY A 1 87 ? 8.880 18.521 -4.598 1.00 91.31 87 GLY A N 1
ATOM 704 C CA . GLY A 1 87 ? 7.863 19.551 -4.808 1.00 91.31 87 GLY A CA 1
ATOM 705 C C . GLY A 1 87 ? 6.957 19.278 -6.008 1.00 91.31 87 GLY A C 1
ATOM 706 O O . GLY A 1 87 ? 6.536 18.146 -6.253 1.00 91.31 87 GLY A O 1
ATOM 707 N N . GLU A 1 88 ? 6.639 20.341 -6.745 1.00 92.81 88 GLU A N 1
ATOM 708 C CA . GLU A 1 88 ? 5.725 20.285 -7.889 1.00 92.81 88 GLU A CA 1
ATOM 709 C C . GLU A 1 88 ? 6.256 19.432 -9.040 1.00 92.81 88 GLU A C 1
ATOM 711 O O . GLU A 1 88 ? 5.467 18.770 -9.704 1.00 92.81 88 GLU A O 1
ATOM 716 N N . GLU A 1 89 ? 7.573 19.392 -9.256 1.00 94.00 89 GLU A N 1
ATOM 717 C CA . GLU A 1 89 ? 8.174 18.588 -10.326 1.00 94.00 89 GLU A CA 1
ATOM 718 C C . GLU A 1 89 ? 7.977 17.085 -10.079 1.00 94.00 89 GLU A C 1
ATOM 720 O O . GLU A 1 89 ? 7.683 16.319 -10.993 1.00 94.00 89 GLU A O 1
ATOM 725 N N . TYR A 1 90 ? 8.069 16.656 -8.819 1.00 93.81 90 TYR A N 1
ATOM 726 C CA . TYR A 1 90 ? 7.745 15.283 -8.444 1.00 93.81 90 TYR A CA 1
ATOM 727 C C . TYR A 1 90 ? 6.253 14.984 -8.647 1.00 93.81 90 TYR A C 1
ATOM 729 O O . TYR A 1 90 ? 5.882 13.969 -9.242 1.00 93.81 90 TYR A O 1
ATOM 737 N N . LEU A 1 91 ? 5.385 15.877 -8.160 1.00 92.00 91 LEU A N 1
ATOM 738 C CA . LEU A 1 91 ? 3.935 15.689 -8.218 1.00 92.00 91 LEU A CA 1
ATOM 739 C C . LEU A 1 91 ? 3.381 15.761 -9.645 1.00 92.00 91 LEU A C 1
ATOM 741 O O . LEU A 1 91 ? 2.401 15.074 -9.931 1.00 92.00 91 LEU A O 1
ATOM 745 N N . SER A 1 92 ? 3.996 16.540 -10.538 1.00 95.56 92 SER A N 1
ATOM 746 C CA . SER A 1 92 ? 3.582 16.639 -11.940 1.00 95.56 92 SER A CA 1
ATOM 747 C C . SER A 1 92 ? 3.795 15.317 -12.675 1.00 95.56 92 SER A C 1
ATOM 749 O O . SER A 1 92 ? 2.879 14.849 -13.347 1.00 95.56 92 SER A O 1
ATOM 751 N N . ILE A 1 93 ? 4.935 14.654 -12.454 1.00 95.62 93 ILE A N 1
ATOM 752 C CA . ILE A 1 93 ? 5.228 13.332 -13.025 1.00 95.62 93 ILE A CA 1
ATOM 753 C C . ILE A 1 93 ? 4.257 12.282 -12.483 1.00 95.62 93 ILE A C 1
ATOM 755 O O . ILE A 1 93 ? 3.721 11.473 -13.242 1.00 95.62 93 ILE A O 1
ATOM 759 N N . VAL A 1 94 ? 3.990 12.297 -11.171 1.00 95.50 94 VAL A N 1
ATOM 760 C CA . VAL A 1 94 ? 2.988 11.397 -10.579 1.00 95.50 94 VAL A CA 1
ATOM 761 C C . VAL A 1 94 ? 1.607 11.673 -11.175 1.00 95.50 94 VAL A C 1
ATOM 763 O O . VAL A 1 94 ? 0.891 10.733 -11.508 1.00 95.50 94 VAL A O 1
ATOM 766 N N . GLY A 1 95 ? 1.233 12.940 -11.353 1.00 94.94 95 GLY A N 1
ATOM 767 C CA . GLY A 1 95 ? -0.033 13.332 -11.967 1.00 94.94 95 GLY A CA 1
ATOM 768 C C . GLY A 1 95 ? -0.180 12.835 -13.401 1.00 94.94 95 GLY A C 1
ATOM 769 O O . GLY A 1 95 ? -1.184 12.197 -13.717 1.00 94.94 95 GLY A O 1
ATOM 770 N N . GLU A 1 96 ? 0.839 13.040 -14.237 1.00 97.00 96 GLU A N 1
ATOM 771 C CA . GLU A 1 96 ? 0.867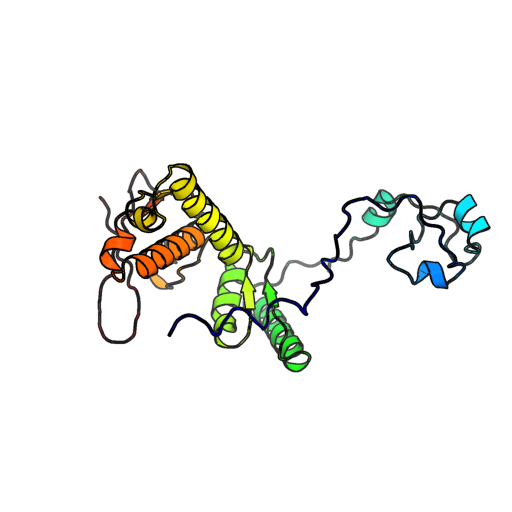 12.540 -15.614 1.00 97.00 96 GLU A CA 1
ATOM 772 C C . GLU A 1 96 ? 0.708 11.014 -15.653 1.00 97.00 96 GLU A C 1
ATOM 774 O O . GLU A 1 96 ? -0.114 10.486 -16.407 1.00 97.00 96 GLU A O 1
ATOM 779 N N . PHE A 1 97 ? 1.429 10.297 -14.784 1.00 96.06 97 PHE A N 1
ATOM 780 C CA . PHE A 1 97 ? 1.297 8.849 -14.649 1.00 96.06 97 PHE A CA 1
ATOM 781 C C . PHE A 1 97 ? -0.135 8.433 -14.287 1.00 96.06 97 PHE A C 1
ATOM 783 O O . PHE A 1 97 ? -0.707 7.554 -14.937 1.00 96.06 97 PHE A O 1
ATOM 790 N N . MET A 1 98 ? -0.735 9.073 -13.280 1.00 95.38 98 MET A N 1
ATOM 791 C CA . MET A 1 98 ? -2.094 8.758 -12.832 1.00 95.38 98 MET A CA 1
ATOM 792 C C . MET A 1 98 ? -3.114 8.957 -13.956 1.00 95.38 98 MET A C 1
ATOM 794 O O . MET A 1 98 ? -3.968 8.097 -14.185 1.00 95.38 98 MET A O 1
ATOM 798 N N . GLU A 1 99 ? -3.012 10.062 -14.692 1.00 94.75 99 GLU A N 1
ATOM 799 C CA . GLU A 1 99 ? -3.901 10.352 -15.816 1.00 94.75 99 GLU A CA 1
ATOM 800 C C . GLU A 1 99 ? -3.720 9.355 -16.962 1.00 94.75 99 GLU A C 1
ATOM 802 O O . GLU A 1 99 ? -4.709 8.846 -17.500 1.00 94.75 99 GLU A O 1
ATOM 807 N N . ALA A 1 100 ? -2.476 9.011 -17.304 1.00 97.19 100 ALA A N 1
ATOM 808 C CA . ALA A 1 100 ? -2.175 8.038 -18.347 1.00 97.19 100 ALA A CA 1
ATOM 809 C C . ALA A 1 100 ? -2.717 6.639 -18.008 1.00 97.19 100 ALA A C 1
ATOM 811 O O . ALA A 1 100 ? -3.357 6.002 -18.854 1.00 97.19 100 ALA A O 1
ATOM 812 N N . VAL A 1 101 ? -2.517 6.175 -16.768 1.00 96.50 101 VAL A N 1
ATOM 813 C CA . VAL A 1 101 ? -3.001 4.867 -16.302 1.00 96.50 101 VAL A CA 1
ATOM 814 C C . VAL A 1 101 ? -4.519 4.807 -16.341 1.00 96.50 101 VAL A C 1
ATOM 816 O O . VAL A 1 101 ? -5.066 3.872 -16.921 1.00 96.50 101 VAL A O 1
ATOM 819 N N . VAL A 1 102 ? -5.213 5.804 -15.789 1.00 94.62 102 VAL A N 1
ATOM 820 C CA . VAL A 1 102 ? -6.683 5.809 -15.749 1.00 94.62 102 VAL A CA 1
ATOM 821 C C . VAL A 1 102 ? -7.272 5.945 -17.153 1.00 94.62 102 VAL A C 1
ATOM 823 O O . VAL A 1 102 ? -8.262 5.287 -17.472 1.00 94.62 102 VAL A O 1
ATOM 826 N N . LYS A 1 103 ? -6.644 6.732 -18.035 1.00 95.62 103 LYS A N 1
ATOM 827 C CA . LYS A 1 103 ? -7.059 6.840 -19.440 1.00 95.62 103 LYS A CA 1
ATOM 828 C C . LYS A 1 103 ? -6.926 5.507 -20.175 1.00 95.62 103 LYS A C 1
ATOM 830 O O . LYS A 1 103 ? -7.807 5.146 -20.954 1.00 95.62 103 LYS A O 1
ATOM 835 N N . ARG A 1 104 ? -5.830 4.775 -19.954 1.00 97.69 104 ARG A N 1
ATOM 836 C CA . ARG A 1 104 ? -5.571 3.489 -20.617 1.00 97.69 104 ARG A CA 1
ATOM 837 C C . ARG A 1 104 ? -6.383 2.343 -20.010 1.00 97.69 104 ARG A C 1
ATOM 839 O O . ARG A 1 104 ? -6.875 1.495 -20.753 1.00 97.69 104 ARG A O 1
ATOM 846 N N . TRP A 1 105 ? -6.535 2.332 -18.688 1.00 97.00 105 TRP A N 1
ATOM 847 C CA . TRP A 1 105 ? -7.231 1.309 -17.910 1.00 97.00 105 TRP A CA 1
ATOM 848 C C . TRP A 1 105 ? -8.190 1.952 -16.891 1.00 97.00 105 TRP A C 1
ATOM 850 O O . TRP A 1 105 ? -7.879 2.028 -15.703 1.00 97.00 105 TRP A O 1
ATOM 860 N N . PRO A 1 106 ? -9.411 2.336 -17.309 1.00 94.31 106 PRO A N 1
ATOM 861 C CA . PRO A 1 106 ? -10.352 3.075 -16.454 1.00 94.31 106 PRO A CA 1
ATOM 862 C C . PRO A 1 106 ? -10.828 2.342 -15.193 1.00 94.31 106 PRO A C 1
ATOM 864 O O . PRO A 1 106 ? -11.414 2.952 -14.306 1.00 94.31 106 PRO A O 1
ATOM 867 N N . LYS A 1 107 ? -10.624 1.021 -15.126 1.00 93.81 107 LYS A N 1
ATOM 868 C CA . LYS A 1 107 ? -11.010 0.167 -13.992 1.00 93.81 107 LYS A CA 1
ATOM 869 C C . LYS A 1 107 ? -9.809 -0.347 -13.194 1.00 93.81 107 LYS A C 1
ATOM 871 O O . LYS A 1 107 ? -9.978 -1.258 -12.387 1.00 93.81 107 LYS A O 1
ATOM 876 N N . ALA A 1 108 ? -8.605 0.160 -13.462 1.00 95.06 108 ALA A N 1
ATOM 877 C CA . ALA A 1 108 ? -7.428 -0.220 -12.697 1.00 95.06 108 ALA A CA 1
ATOM 878 C C . ALA A 1 108 ? -7.590 0.188 -11.226 1.00 95.06 108 ALA A C 1
ATOM 880 O O . ALA A 1 108 ? -8.119 1.258 -10.922 1.00 95.06 108 ALA A O 1
ATOM 881 N N . ILE A 1 109 ? -7.117 -0.678 -10.333 1.00 96.25 109 ILE A N 1
ATOM 882 C CA . ILE A 1 109 ? -6.920 -0.358 -8.921 1.00 96.25 109 ILE A CA 1
ATOM 883 C C . ILE A 1 109 ? -5.458 0.048 -8.785 1.00 96.25 109 ILE A C 1
ATOM 885 O O . ILE A 1 109 ? -4.578 -0.706 -9.202 1.00 96.25 109 ILE A O 1
ATOM 889 N N . ILE A 1 110 ? -5.205 1.236 -8.243 1.00 96.12 110 ILE A N 1
ATOM 890 C CA . ILE A 1 110 ? -3.846 1.765 -8.103 1.00 96.12 110 ILE A CA 1
ATOM 891 C C . ILE A 1 110 ? -3.454 1.709 -6.629 1.00 96.12 110 ILE A C 1
ATOM 893 O O . ILE A 1 110 ? -4.045 2.391 -5.793 1.00 96.12 110 ILE A O 1
ATOM 897 N N . GLN A 1 111 ? -2.457 0.885 -6.326 1.00 95.75 111 GLN A N 1
ATOM 898 C CA . GLN A 1 111 ? -1.847 0.791 -5.005 1.00 95.75 111 GLN A CA 1
ATOM 899 C C . GLN A 1 111 ? -0.550 1.603 -4.996 1.00 95.75 111 GLN A C 1
ATOM 901 O O . GLN A 1 111 ? 0.328 1.371 -5.827 1.00 95.75 111 GLN A O 1
ATOM 906 N N . PHE A 1 112 ? -0.440 2.550 -4.067 1.00 93.56 112 PHE A N 1
ATOM 907 C CA . PHE A 1 112 ? 0.823 3.212 -3.744 1.00 93.56 112 PHE A CA 1
ATOM 908 C C . PHE A 1 112 ? 1.546 2.439 -2.639 1.00 93.56 112 PHE A C 1
ATOM 910 O O . PHE A 1 112 ? 0.934 2.148 -1.613 1.00 93.56 112 PHE A O 1
ATOM 917 N N . GLU A 1 113 ? 2.837 2.185 -2.845 1.00 92.94 113 GLU A N 1
ATOM 918 C CA . GLU A 1 113 ? 3.687 1.360 -1.979 1.00 92.94 113 GLU A CA 1
ATOM 919 C C . GLU A 1 113 ? 5.040 2.040 -1.757 1.00 92.94 113 GLU A C 1
ATOM 921 O O . GLU A 1 113 ? 5.624 2.543 -2.722 1.00 92.94 113 GLU A O 1
ATOM 926 N N . ASP A 1 114 ? 5.546 2.045 -0.523 1.00 90.06 114 ASP A N 1
ATOM 927 C CA . ASP A 1 114 ? 6.886 2.530 -0.162 1.00 90.06 114 ASP A CA 1
ATOM 928 C C . ASP A 1 114 ? 7.149 3.996 -0.560 1.00 90.06 114 ASP A C 1
ATOM 930 O O . ASP A 1 114 ? 8.281 4.430 -0.816 1.00 90.06 114 ASP A O 1
ATOM 934 N N . PHE A 1 115 ? 6.092 4.811 -0.612 1.00 89.00 115 PHE A N 1
ATOM 935 C CA . PHE A 1 115 ? 6.247 6.245 -0.829 1.00 89.00 115 PHE A CA 1
ATOM 936 C C . PHE A 1 115 ? 6.782 6.892 0.443 1.00 89.00 115 PHE A C 1
ATOM 938 O O . PHE A 1 115 ? 6.344 6.593 1.554 1.00 89.00 115 PHE A O 1
ATOM 945 N N . GLN A 1 116 ? 7.687 7.865 0.286 1.00 84.44 116 GLN A N 1
ATOM 946 C CA . GLN A 1 116 ? 8.023 8.734 1.410 1.00 84.44 116 GLN A CA 1
ATOM 947 C C . GLN A 1 116 ? 6.738 9.329 1.981 1.00 84.44 116 GLN A C 1
ATOM 949 O O . GLN A 1 116 ? 5.879 9.798 1.233 1.00 84.44 116 GLN A O 1
ATOM 954 N N . MET A 1 117 ? 6.647 9.347 3.307 1.00 75.62 117 MET A N 1
ATOM 955 C CA . MET A 1 117 ? 5.413 9.634 4.033 1.00 75.62 117 MET A CA 1
ATOM 956 C C . MET A 1 117 ? 4.724 10.932 3.569 1.00 75.62 117 MET A C 1
ATOM 958 O O . MET A 1 117 ? 3.522 10.933 3.319 1.00 75.62 117 MET A O 1
ATOM 962 N N . LYS A 1 118 ? 5.493 12.008 3.328 1.00 81.25 118 LYS A N 1
ATOM 963 C CA . LYS A 1 118 ? 4.971 13.273 2.774 1.00 81.25 118 LYS A CA 1
ATOM 964 C C . LYS A 1 118 ? 4.221 13.083 1.448 1.00 81.25 118 LYS A C 1
ATOM 966 O O . LYS A 1 118 ? 3.132 13.617 1.271 1.00 81.25 118 LYS A O 1
ATOM 971 N N . TRP A 1 119 ? 4.770 12.283 0.537 1.00 87.50 119 TRP A N 1
ATOM 972 C CA . TRP A 1 119 ? 4.193 12.055 -0.785 1.00 87.50 119 TRP A CA 1
ATOM 973 C C . TRP A 1 119 ? 3.029 11.082 -0.750 1.00 87.50 119 TRP A C 1
ATOM 975 O O . TRP A 1 119 ? 2.054 11.313 -1.456 1.00 87.50 119 TRP A O 1
ATOM 985 N N . ALA A 1 120 ? 3.093 10.049 0.093 1.00 86.50 120 ALA A N 1
ATOM 986 C CA . ALA A 1 120 ? 1.979 9.128 0.297 1.00 86.50 120 ALA A CA 1
ATOM 987 C C . ALA A 1 120 ? 0.695 9.882 0.695 1.00 86.50 120 ALA A C 1
ATOM 989 O O . ALA A 1 120 ? -0.386 9.589 0.183 1.00 86.50 120 ALA A O 1
ATOM 990 N N . PHE A 1 121 ? 0.813 10.906 1.550 1.00 79.69 121 PHE A N 1
ATOM 991 C CA . PHE A 1 121 ? -0.334 11.731 1.937 1.00 79.69 121 PHE A CA 1
ATOM 992 C C . PHE A 1 121 ? -0.817 12.666 0.850 1.00 79.69 121 PHE A C 1
ATOM 994 O O . PHE A 1 121 ? -2.024 12.715 0.601 1.00 79.69 121 PHE A O 1
ATOM 1001 N N . GLU A 1 122 ? 0.089 13.403 0.211 1.00 85.75 122 GLU A N 1
ATOM 1002 C CA . GLU A 1 122 ? -0.305 14.348 -0.833 1.00 85.75 122 GLU A CA 1
ATOM 1003 C C . GLU A 1 122 ? -1.003 13.628 -1.995 1.00 85.75 122 GLU A C 1
ATOM 1005 O O . GLU A 1 122 ? -2.088 14.039 -2.417 1.00 85.75 122 GLU A O 1
ATOM 1010 N N . THR A 1 123 ? -0.473 12.484 -2.442 1.00 89.19 123 THR A N 1
ATOM 1011 C CA . THR A 1 123 ? -1.094 11.696 -3.516 1.00 89.19 123 THR A CA 1
ATOM 1012 C C . THR A 1 123 ? -2.440 11.115 -3.085 1.00 89.19 123 THR A C 1
ATOM 1014 O O . THR A 1 123 ? -3.429 11.237 -3.816 1.00 89.19 123 THR A O 1
ATOM 1017 N N . LEU A 1 124 ? -2.538 10.545 -1.878 1.00 88.31 124 LEU A N 1
ATOM 1018 C CA . LEU A 1 124 ? -3.797 9.995 -1.381 1.00 88.31 124 LEU A CA 1
ATOM 1019 C C . LEU A 1 124 ? -4.866 11.091 -1.247 1.00 88.31 124 LEU A C 1
ATOM 1021 O O . LEU A 1 124 ? -6.002 10.895 -1.680 1.00 88.31 124 LEU A O 1
ATOM 1025 N N . LYS A 1 125 ? -4.515 12.267 -0.713 1.00 85.81 125 LYS A N 1
ATOM 1026 C CA . LYS A 1 125 ? -5.413 13.428 -0.593 1.00 85.81 125 LYS A CA 1
ATOM 1027 C C . LYS A 1 125 ? -5.927 13.882 -1.957 1.00 85.81 125 LYS A C 1
ATOM 1029 O O . LYS A 1 125 ? -7.130 14.106 -2.113 1.00 85.81 125 LYS A O 1
ATOM 1034 N N . GLN A 1 126 ? -5.032 13.997 -2.935 1.00 89.38 126 GLN A N 1
ATOM 1035 C CA . GLN A 1 126 ? -5.346 14.519 -4.261 1.00 89.38 126 GLN A CA 1
ATOM 1036 C C . GLN A 1 126 ? -6.219 13.563 -5.083 1.00 89.38 126 GLN A C 1
ATOM 1038 O O . GLN A 1 126 ? -7.133 14.002 -5.789 1.00 89.38 126 GLN A O 1
ATOM 1043 N N . TYR A 1 127 ? -5.965 12.256 -4.994 1.00 92.19 127 TYR A N 1
ATOM 1044 C CA . TYR A 1 127 ? -6.508 11.298 -5.956 1.00 92.19 127 TYR A CA 1
ATOM 1045 C C . TYR A 1 127 ? -7.615 10.385 -5.397 1.00 92.19 127 TYR A C 1
ATOM 1047 O O . TYR A 1 127 ? -8.441 9.918 -6.183 1.00 92.19 127 TYR A O 1
ATOM 1055 N N . ARG A 1 128 ? -7.740 10.184 -4.071 1.00 89.00 128 ARG A N 1
ATOM 1056 C CA . ARG A 1 128 ? -8.694 9.206 -3.481 1.00 89.00 128 ARG A CA 1
ATOM 1057 C C . ARG A 1 128 ? -10.169 9.444 -3.797 1.00 89.00 128 ARG A C 1
ATOM 1059 O O . ARG A 1 128 ? -10.973 8.525 -3.708 1.00 89.00 128 ARG A O 1
ATOM 1066 N N . LYS A 1 129 ? -10.548 10.690 -4.100 1.00 89.81 129 LYS A N 1
ATOM 1067 C CA . LYS A 1 129 ? -11.931 11.055 -4.463 1.00 89.81 129 LYS A CA 1
ATOM 1068 C C . LYS A 1 129 ? -12.205 10.927 -5.962 1.00 89.81 129 LYS A C 1
ATOM 1070 O O . LYS A 1 129 ? -13.360 10.961 -6.367 1.00 89.81 129 LYS A O 1
ATOM 1075 N N . ARG A 1 130 ? -11.151 10.836 -6.776 1.00 90.00 130 ARG A N 1
ATOM 1076 C CA . ARG A 1 130 ? -11.221 10.846 -8.243 1.00 90.00 130 ARG A CA 1
ATOM 1077 C C . ARG A 1 130 ? -11.019 9.454 -8.830 1.00 90.00 130 ARG A C 1
ATOM 1079 O O . ARG A 1 130 ? -11.645 9.133 -9.834 1.00 90.00 130 ARG A O 1
ATOM 1086 N N . PHE A 1 131 ? -10.163 8.643 -8.213 1.00 92.06 131 PHE A N 1
ATOM 1087 C CA . PHE A 1 131 ? -9.716 7.359 -8.746 1.00 92.06 131 PHE A CA 1
ATOM 1088 C C . PHE A 1 131 ? -9.826 6.242 -7.698 1.00 92.06 131 PHE A C 1
ATOM 1090 O O . PHE A 1 131 ? -9.819 6.501 -6.494 1.00 92.06 131 PHE A O 1
ATOM 1097 N N . CYS A 1 132 ? -9.911 4.989 -8.160 1.00 93.88 132 CYS A N 1
ATOM 1098 C CA . CYS A 1 132 ? -9.888 3.812 -7.291 1.00 93.88 132 CYS A CA 1
ATOM 1099 C C . CYS A 1 132 ? -8.447 3.523 -6.855 1.00 93.88 132 CYS A C 1
ATOM 1101 O O . CYS A 1 132 ? -7.702 2.826 -7.548 1.00 93.88 132 CYS A O 1
ATOM 1103 N N . ILE A 1 133 ? -8.050 4.116 -5.730 1.00 94.19 133 ILE A N 1
ATOM 1104 C CA . ILE A 1 133 ? -6.681 4.044 -5.221 1.00 94.19 133 ILE A CA 1
ATOM 1105 C C . ILE A 1 133 ? -6.657 3.765 -3.726 1.00 94.19 133 ILE A C 1
ATOM 1107 O O . ILE A 1 133 ? -7.602 4.110 -3.009 1.00 94.19 133 ILE A O 1
ATOM 1111 N N . PHE A 1 134 ? -5.536 3.234 -3.259 1.00 92.25 134 PHE A N 1
ATOM 1112 C CA . PHE A 1 134 ? -5.204 3.164 -1.842 1.00 92.25 134 PHE A CA 1
ATOM 1113 C C . PHE A 1 134 ? -3.684 3.169 -1.647 1.00 92.25 134 PHE A C 1
ATOM 1115 O O . PHE A 1 134 ? -2.926 3.008 -2.605 1.00 92.25 134 PHE A O 1
ATOM 1122 N N . ASN A 1 135 ? -3.242 3.376 -0.412 1.00 90.69 135 ASN A N 1
ATOM 1123 C CA . ASN A 1 135 ? -1.845 3.213 -0.015 1.00 90.69 135 ASN A CA 1
ATOM 1124 C C . ASN A 1 135 ? -1.756 2.127 1.066 1.00 90.69 135 ASN A C 1
ATOM 1126 O O . ASN A 1 135 ? -2.500 2.201 2.049 1.00 90.69 135 ASN A O 1
ATOM 1130 N N . ASP A 1 136 ? -0.903 1.119 0.871 1.00 89.44 136 ASP A N 1
ATOM 1131 C CA . ASP A 1 136 ? -0.834 -0.036 1.778 1.00 89.44 136 ASP A CA 1
ATOM 1132 C C . ASP A 1 136 ? -0.158 0.313 3.109 1.00 89.44 136 ASP A C 1
ATOM 1134 O O . ASP A 1 136 ? -0.692 -0.017 4.169 1.00 89.44 136 ASP A O 1
ATOM 1138 N N . ASP A 1 137 ? 0.916 1.106 3.073 1.00 84.94 137 ASP A N 1
ATOM 1139 C CA . ASP A 1 137 ? 1.630 1.568 4.272 1.00 84.94 137 ASP A CA 1
ATOM 1140 C C . ASP A 1 137 ? 0.697 2.257 5.279 1.00 84.94 137 ASP A C 1
ATOM 1142 O O . ASP A 1 137 ? 0.845 2.106 6.494 1.00 84.94 137 ASP A O 1
ATOM 1146 N N . ILE A 1 138 ? -0.296 2.991 4.772 1.00 81.62 138 ILE A N 1
ATOM 1147 C CA . ILE A 1 138 ? -1.295 3.710 5.560 1.00 81.62 138 ILE A CA 1
ATOM 1148 C C . ILE A 1 138 ? -2.514 2.822 5.840 1.00 81.62 138 ILE A C 1
ATOM 1150 O O . ILE A 1 138 ? -2.856 2.556 6.992 1.00 81.62 138 ILE A O 1
ATOM 1154 N N . GLN A 1 139 ? -3.220 2.400 4.790 1.00 84.25 139 GLN A N 1
ATOM 1155 C CA . GLN A 1 139 ? -4.542 1.778 4.907 1.00 84.25 139 GLN A CA 1
ATOM 1156 C C . GLN A 1 139 ? -4.450 0.262 5.104 1.00 84.25 139 GLN A C 1
ATOM 1158 O O . GLN A 1 139 ? -5.263 -0.306 5.837 1.00 84.25 139 GLN A O 1
ATOM 1163 N N . GLY A 1 140 ? -3.467 -0.389 4.480 1.00 86.62 140 GLY A N 1
ATOM 1164 C CA . GLY A 1 140 ? -3.183 -1.815 4.643 1.00 86.62 140 GLY A CA 1
ATOM 1165 C C . GLY A 1 140 ? -2.700 -2.132 6.055 1.00 86.62 140 GLY A C 1
ATOM 1166 O O . GLY A 1 140 ? -3.315 -2.948 6.750 1.00 86.62 140 GLY A O 1
ATOM 1167 N N . THR A 1 141 ? -1.691 -1.396 6.536 1.00 85.69 141 THR A N 1
ATOM 1168 C CA . THR A 1 141 ? -1.183 -1.495 7.915 1.00 85.69 141 THR A CA 1
ATOM 1169 C C . THR A 1 141 ? -2.293 -1.287 8.942 1.00 85.69 141 THR A C 1
ATOM 1171 O O . THR A 1 141 ? -2.463 -2.097 9.858 1.00 85.69 141 THR A O 1
ATOM 1174 N N . ALA A 1 142 ? -3.099 -0.234 8.773 1.00 84.50 142 ALA A N 1
ATOM 1175 C CA . ALA A 1 142 ? -4.222 0.050 9.659 1.00 84.50 142 ALA A CA 1
ATOM 1176 C C . ALA A 1 142 ? -5.278 -1.070 9.650 1.00 84.50 142 ALA A C 1
ATOM 1178 O O . ALA A 1 142 ? -5.805 -1.442 10.703 1.00 84.50 142 ALA A O 1
ATOM 1179 N N . GLY A 1 143 ? -5.543 -1.660 8.480 1.00 87.44 143 GLY A N 1
ATOM 1180 C CA . GLY A 1 143 ? -6.447 -2.794 8.325 1.00 87.44 143 GLY A CA 1
ATOM 1181 C C . GLY A 1 143 ? -5.976 -4.038 9.071 1.00 87.44 143 GLY A C 1
ATOM 1182 O O . GLY A 1 143 ? -6.736 -4.605 9.859 1.00 87.44 143 GLY A O 1
ATOM 1183 N N . VAL A 1 144 ? -4.722 -4.445 8.868 1.00 89.50 144 VAL A N 1
ATOM 1184 C CA . VAL A 1 144 ? -4.148 -5.628 9.532 1.00 89.50 144 VAL A CA 1
ATOM 1185 C C . VAL A 1 144 ? -4.072 -5.430 11.045 1.00 89.50 144 VAL A C 1
ATOM 1187 O O . VAL A 1 144 ? -4.441 -6.334 11.798 1.00 89.50 144 VAL A O 1
ATOM 1190 N N . ALA A 1 145 ? -3.675 -4.243 11.508 1.00 88.56 145 ALA A N 1
ATOM 1191 C CA . ALA A 1 145 ? -3.637 -3.928 12.932 1.00 88.56 145 ALA A CA 1
ATOM 1192 C C . ALA A 1 145 ? -5.028 -4.013 13.578 1.00 88.56 145 ALA A C 1
ATOM 1194 O O . ALA A 1 145 ? -5.185 -4.657 14.616 1.00 88.56 145 ALA A O 1
ATOM 1195 N N . LEU A 1 146 ? -6.057 -3.432 12.945 1.00 88.94 146 LEU A N 1
ATOM 1196 C CA . LEU A 1 146 ? -7.434 -3.522 13.430 1.00 88.94 146 LEU A CA 1
ATOM 1197 C C . LEU A 1 146 ? -7.917 -4.976 13.495 1.00 88.94 146 LEU A C 1
ATOM 1199 O O . LEU A 1 146 ? -8.544 -5.370 14.476 1.00 88.94 146 LEU A O 1
ATOM 1203 N N . VAL A 1 147 ? -7.614 -5.792 12.481 1.00 92.00 147 VAL A N 1
ATOM 1204 C CA . VAL A 1 147 ? -7.953 -7.224 12.492 1.00 92.00 147 VAL A CA 1
ATOM 1205 C C . VAL A 1 147 ? -7.276 -7.938 13.663 1.00 92.00 147 VAL A C 1
ATOM 1207 O O . VAL A 1 147 ? -7.931 -8.727 14.345 1.00 92.00 147 VAL A O 1
ATOM 1210 N N . GLY A 1 148 ? -6.006 -7.631 13.937 1.00 92.12 148 GLY A N 1
ATOM 1211 C CA . GLY A 1 148 ? -5.290 -8.139 15.106 1.00 92.12 148 GLY A CA 1
ATOM 1212 C C . GLY A 1 148 ? -5.987 -7.766 16.417 1.00 92.12 148 GLY A C 1
ATOM 1213 O O . GLY A 1 148 ? -6.275 -8.646 17.227 1.00 92.12 148 GLY A O 1
ATOM 1214 N N . LEU A 1 149 ? -6.339 -6.488 16.587 1.00 90.06 149 LEU A N 1
ATOM 1215 C CA . LEU A 1 149 ? -7.041 -5.972 17.768 1.00 90.06 149 LEU A CA 1
ATOM 1216 C C . LEU A 1 149 ? -8.434 -6.598 17.962 1.00 90.06 149 LEU A C 1
ATOM 1218 O O . LEU A 1 149 ? -8.808 -6.963 19.070 1.00 90.06 149 LEU A O 1
ATOM 1222 N N . LEU A 1 150 ? -9.211 -6.783 16.896 1.00 90.56 150 LEU A N 1
ATOM 1223 C CA . LEU A 1 150 ? -10.498 -7.488 16.980 1.00 90.56 150 LEU A CA 1
ATOM 1224 C C . LEU A 1 150 ? -10.309 -8.981 17.290 1.00 90.56 150 LEU A C 1
ATOM 1226 O O . LEU A 1 150 ? -11.140 -9.602 17.959 1.00 90.56 150 LEU A O 1
ATOM 1230 N N . GLY A 1 151 ? -9.208 -9.563 16.813 1.00 92.88 151 GLY A N 1
ATOM 1231 C CA . GLY A 1 151 ? -8.801 -10.927 17.121 1.00 92.88 151 GLY A CA 1
ATOM 1232 C C . GLY A 1 151 ? -8.527 -11.143 18.609 1.00 92.88 151 GLY A C 1
ATOM 1233 O O . GLY A 1 151 ? -8.923 -12.183 19.136 1.00 92.88 151 GLY A O 1
ATOM 1234 N N . THR A 1 152 ? -7.929 -10.170 19.306 1.00 92.62 152 THR A N 1
ATOM 1235 C CA . THR A 1 152 ? -7.652 -10.291 20.749 1.00 92.62 152 THR A CA 1
ATOM 1236 C C . THR A 1 152 ? -8.933 -10.326 21.580 1.00 92.62 152 THR A C 1
ATOM 1238 O O . THR A 1 152 ? -9.049 -11.180 22.456 1.00 92.62 152 THR A O 1
ATOM 1241 N N . VAL A 1 153 ? -9.936 -9.502 21.250 1.00 92.88 153 VAL A N 1
ATOM 1242 C CA . VAL A 1 153 ? -11.261 -9.530 21.905 1.00 92.88 153 VAL A CA 1
ATOM 1243 C C . VAL A 1 153 ? -11.903 -10.912 21.767 1.00 92.88 153 VAL A C 1
ATOM 1245 O O . VAL A 1 153 ? -12.375 -11.500 22.740 1.00 92.88 153 VAL A O 1
ATOM 1248 N N . ARG A 1 154 ? -11.845 -11.497 20.565 1.00 92.56 154 ARG A N 1
ATOM 1249 C CA . ARG A 1 154 ? -12.354 -12.858 20.335 1.00 92.56 154 ARG A CA 1
ATOM 1250 C C . ARG A 1 154 ? -11.556 -13.919 21.087 1.00 92.56 154 ARG A C 1
ATOM 1252 O O . ARG A 1 154 ? -12.151 -14.872 21.582 1.00 92.56 154 ARG A O 1
ATOM 1259 N N . ALA A 1 155 ? -10.234 -13.775 21.169 1.00 94.12 155 ALA A N 1
ATOM 1260 C CA . ALA A 1 155 ? -9.369 -14.702 21.898 1.00 94.12 155 ALA A CA 1
ATOM 1261 C C . ALA A 1 155 ? -9.644 -14.689 23.413 1.00 94.12 155 ALA A C 1
ATOM 1263 O O . ALA A 1 155 ? -9.478 -15.713 24.069 1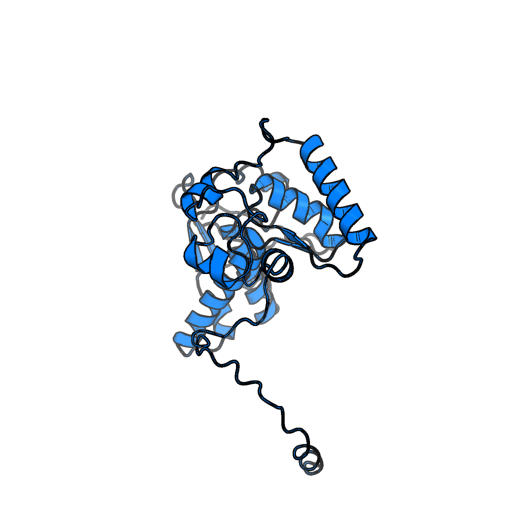.00 94.12 155 ALA A O 1
ATOM 1264 N N . GLN A 1 156 ? -10.133 -13.569 23.952 1.00 93.50 156 GLN A N 1
ATOM 1265 C CA . GLN A 1 156 ? -10.622 -13.455 25.331 1.00 93.50 156 GLN A CA 1
ATOM 1266 C C . GLN A 1 156 ? -12.013 -14.083 25.543 1.00 93.50 156 GLN A C 1
ATOM 1268 O O . GLN A 1 156 ? -12.536 -14.055 26.654 1.00 93.50 156 GLN A O 1
ATOM 1273 N N . GLY A 1 157 ? -12.638 -14.635 24.496 1.00 92.69 157 GLY A N 1
ATOM 1274 C CA . GLY A 1 157 ? -14.001 -15.166 24.551 1.00 92.69 157 GLY A CA 1
ATOM 1275 C C . GLY A 1 157 ? -15.082 -14.084 24.607 1.00 92.69 157 GLY A C 1
ATOM 1276 O O . GLY A 1 157 ? -16.243 -14.402 24.863 1.00 92.69 157 GLY A O 1
ATOM 1277 N N . GLN A 1 158 ? -14.725 -12.819 24.365 1.00 92.56 158 GLN A N 1
ATOM 1278 C CA . GLN A 1 158 ? -15.663 -11.704 24.400 1.00 92.56 158 GLN A CA 1
ATOM 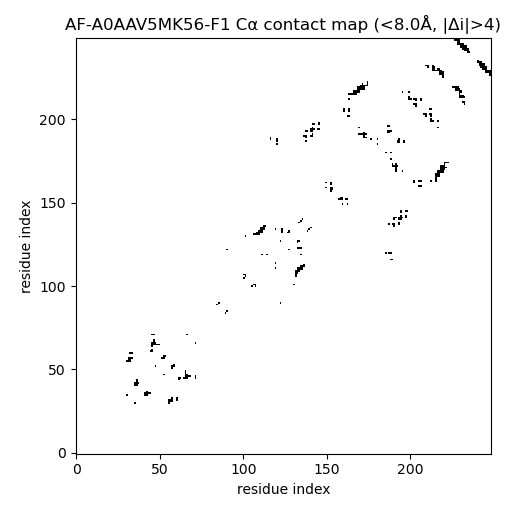1279 C C . GLN A 1 158 ? -16.365 -11.503 23.045 1.00 92.56 158 GLN A C 1
ATOM 1281 O O . GLN A 1 158 ? -15.774 -11.741 21.982 1.00 92.56 158 GLN A O 1
ATOM 1286 N N . PRO A 1 159 ? -17.634 -11.052 23.044 1.00 91.12 159 PRO A N 1
ATOM 1287 C CA . PRO A 1 159 ? -18.295 -10.558 21.844 1.00 91.12 159 PRO A CA 1
ATOM 1288 C C . PRO A 1 159 ? -17.511 -9.410 21.197 1.00 91.12 159 PRO A C 1
ATOM 1290 O O . PRO A 1 159 ? -16.972 -8.552 21.883 1.00 91.12 159 PRO A O 1
ATOM 1293 N N . LEU A 1 160 ? -17.519 -9.317 19.862 1.00 88.50 160 LEU A N 1
ATOM 1294 C CA . LEU A 1 160 ? -16.839 -8.221 19.147 1.00 88.50 160 LEU A CA 1
ATOM 1295 C C . LEU A 1 160 ? -17.338 -6.821 19.544 1.00 88.50 160 LEU A C 1
ATOM 1297 O O . LEU A 1 160 ? -16.586 -5.861 19.422 1.00 88.50 160 LEU A O 1
ATOM 1301 N N . ALA A 1 161 ? -18.577 -6.704 20.031 1.00 87.12 161 ALA A N 1
ATOM 1302 C CA . ALA A 1 161 ? -19.115 -5.449 20.555 1.00 87.12 161 ALA A CA 1
ATOM 1303 C C . ALA A 1 161 ? -18.305 -4.912 21.752 1.00 87.12 161 ALA A C 1
ATOM 1305 O O . ALA A 1 161 ? -18.220 -3.698 21.932 1.00 87.12 161 ALA A O 1
ATOM 1306 N N . ASP A 1 162 ? -17.638 -5.791 22.509 1.00 89.25 162 ASP A N 1
ATOM 1307 C CA . ASP A 1 162 ? -16.790 -5.406 23.641 1.00 89.25 162 ASP A CA 1
ATOM 1308 C C . ASP A 1 162 ? -15.488 -4.731 23.198 1.00 89.25 162 ASP A C 1
ATOM 1310 O O . ASP A 1 162 ? -14.794 -4.141 24.027 1.00 89.25 162 ASP A O 1
ATOM 1314 N N . PHE A 1 163 ? -15.172 -4.728 21.896 1.00 88.81 163 PHE A N 1
ATOM 1315 C CA . PHE A 1 163 ? -14.071 -3.934 21.355 1.00 88.81 163 PHE A CA 1
ATOM 1316 C C . PHE A 1 163 ? -14.209 -2.444 21.701 1.00 88.81 163 PHE A C 1
ATOM 1318 O O . PHE A 1 163 ? -13.215 -1.790 22.002 1.00 88.81 163 PHE A O 1
ATOM 1325 N N . ALA A 1 164 ? -15.440 -1.922 21.749 1.00 85.50 164 ALA A N 1
ATOM 1326 C CA . ALA A 1 164 ? -15.715 -0.538 22.139 1.00 85.50 164 ALA A CA 1
ATOM 1327 C C . ALA A 1 164 ? -15.260 -0.198 23.574 1.00 85.50 164 ALA A C 1
ATOM 1329 O O . ALA A 1 164 ? -14.995 0.965 23.887 1.00 85.50 164 ALA A O 1
ATOM 1330 N N . ASN A 1 165 ? -15.151 -1.210 24.438 1.00 86.06 165 ASN A N 1
ATOM 1331 C CA . ASN A 1 165 ? -14.763 -1.066 25.840 1.00 86.06 165 ASN A CA 1
ATOM 1332 C C . ASN A 1 165 ? -13.249 -1.216 26.055 1.00 86.06 165 ASN A C 1
ATOM 1334 O O . ASN A 1 165 ? -12.760 -0.980 27.162 1.00 86.06 165 ASN A O 1
ATOM 1338 N N . GLN A 1 166 ? -12.501 -1.606 25.018 1.00 85.50 166 GLN A N 1
ATOM 1339 C CA . GLN A 1 166 ? -11.058 -1.793 25.109 1.00 85.50 166 GLN A CA 1
ATOM 1340 C C . GLN A 1 166 ? -10.350 -0.445 25.191 1.00 85.50 166 GLN A C 1
ATOM 1342 O O . GLN A 1 166 ? -10.659 0.478 24.440 1.00 85.50 166 GLN A O 1
ATOM 1347 N N . LYS A 1 167 ? -9.364 -0.348 26.085 1.00 85.88 167 LYS A N 1
ATOM 1348 C CA . LYS A 1 167 ? -8.459 0.802 26.165 1.00 85.88 167 LYS A CA 1
ATOM 1349 C C . LYS A 1 167 ? -7.225 0.516 25.327 1.00 85.88 167 LYS A C 1
ATOM 1351 O O . LYS A 1 167 ? -6.498 -0.432 25.614 1.00 85.88 167 LYS A O 1
ATOM 1356 N N . ILE A 1 168 ? -6.999 1.328 24.304 1.00 82.94 168 ILE A N 1
ATOM 1357 C CA . ILE A 1 168 ? -5.916 1.130 23.341 1.00 82.94 168 ILE A CA 1
ATOM 1358 C C . ILE A 1 168 ? -4.959 2.308 23.439 1.00 82.94 168 ILE A C 1
ATOM 1360 O O . ILE A 1 168 ? -5.364 3.462 23.322 1.00 82.94 168 ILE A O 1
ATOM 1364 N N . VAL A 1 169 ? -3.682 2.000 23.647 1.00 82.50 169 VAL A N 1
ATOM 1365 C CA . VAL A 1 169 ? -2.593 2.976 23.667 1.00 82.50 169 VAL A CA 1
ATOM 1366 C C . VAL A 1 169 ? -1.697 2.697 22.466 1.00 82.50 169 VAL A C 1
ATOM 1368 O O . VAL A 1 169 ? -1.167 1.595 22.337 1.00 82.50 169 VAL A O 1
ATOM 1371 N N . VAL A 1 170 ? -1.537 3.683 21.586 1.00 79.25 170 VAL A N 1
ATOM 1372 C CA . VAL A 1 170 ? -0.627 3.617 20.437 1.00 79.25 170 VAL A CA 1
ATOM 1373 C C . VAL A 1 170 ? 0.651 4.374 20.782 1.00 79.25 170 VAL A C 1
ATOM 1375 O O . VAL A 1 170 ? 0.605 5.553 21.131 1.00 79.25 170 VAL A O 1
ATOM 1378 N N . VAL A 1 171 ? 1.790 3.690 20.689 1.00 78.56 171 VAL A N 1
ATOM 1379 C CA . VAL A 1 171 ? 3.113 4.254 20.987 1.00 78.56 171 VAL A CA 1
ATOM 1380 C C . VAL A 1 171 ? 3.870 4.483 19.681 1.00 78.56 171 VAL A C 1
ATOM 1382 O O . VAL A 1 171 ? 4.127 3.534 18.944 1.00 78.56 171 VAL A O 1
ATOM 1385 N N . GLY A 1 172 ? 4.242 5.736 19.423 1.00 68.19 172 GLY A N 1
ATOM 1386 C CA . GLY A 1 172 ? 4.970 6.185 18.239 1.00 68.19 172 GLY A CA 1
ATOM 1387 C C . GLY A 1 172 ? 4.041 6.597 17.097 1.00 68.19 172 GLY A C 1
ATOM 1388 O O . GLY A 1 172 ? 3.372 5.765 16.487 1.00 68.19 172 GLY A O 1
ATOM 1389 N N . VAL A 1 173 ? 4.041 7.891 16.762 1.00 61.53 173 VAL A N 1
ATOM 1390 C CA . VAL A 1 173 ? 3.294 8.432 15.606 1.00 61.53 173 VAL A CA 1
ATOM 1391 C C . VAL A 1 173 ? 4.166 8.973 14.490 1.00 61.53 173 VAL A C 1
ATOM 1393 O O . VAL A 1 173 ? 3.636 9.506 13.524 1.00 61.53 173 VAL A O 1
ATOM 1396 N N . GLY A 1 174 ? 5.478 8.758 14.550 1.00 56.62 174 GLY A N 1
ATOM 1397 C CA . GLY A 1 174 ? 6.391 9.230 13.517 1.00 56.62 174 GLY A CA 1
ATOM 1398 C C . GLY A 1 174 ? 6.588 10.743 13.615 1.00 56.62 174 GLY A C 1
ATOM 1399 O O . GLY A 1 174 ? 5.709 11.551 13.331 1.00 56.62 174 GLY A O 1
ATOM 1400 N N . THR A 1 175 ? 7.793 11.128 14.008 1.00 42.34 175 THR A N 1
ATOM 1401 C CA . THR A 1 175 ? 8.103 12.444 14.574 1.00 42.34 175 THR A CA 1
ATOM 1402 C C . THR A 1 175 ? 8.150 13.650 13.622 1.00 42.34 175 THR A C 1
ATOM 1404 O O . THR A 1 175 ? 8.872 14.602 13.898 1.00 42.34 175 THR A O 1
ATOM 1407 N N . LEU A 1 176 ? 7.459 13.675 12.483 1.00 38.03 176 LEU A N 1
ATOM 1408 C CA . LEU A 1 176 ? 7.685 14.756 11.503 1.00 38.03 176 LEU A CA 1
ATOM 1409 C C . LEU A 1 176 ? 6.494 15.630 11.148 1.00 38.03 176 LEU A C 1
ATOM 1411 O O . LEU A 1 176 ? 6.630 16.472 10.265 1.00 38.03 176 LEU A O 1
ATOM 1415 N N . LEU A 1 177 ? 5.358 15.515 11.840 1.00 39.88 177 LEU A N 1
ATOM 1416 C CA . LEU A 1 177 ? 4.236 16.386 11.491 1.00 39.88 177 LEU A CA 1
ATOM 1417 C C . LEU A 1 177 ? 3.296 16.776 12.636 1.00 39.88 177 LEU A C 1
ATOM 1419 O O . LEU A 1 177 ? 2.292 17.414 12.363 1.00 39.88 177 LEU A O 1
ATOM 1423 N N . PHE A 1 178 ? 3.580 16.503 13.912 1.00 43.00 178 PHE A N 1
ATOM 1424 C CA . PHE A 1 178 ? 2.590 16.816 14.961 1.00 43.00 178 PHE A CA 1
ATOM 1425 C C . PHE A 1 178 ? 2.277 18.325 15.093 1.00 43.00 178 PHE A C 1
ATOM 1427 O O . PHE A 1 178 ? 1.124 18.696 15.287 1.00 43.00 178 PHE A O 1
ATOM 1434 N N . HIS A 1 179 ? 3.258 19.206 14.855 1.00 38.34 179 HIS A N 1
ATOM 1435 C CA . HIS A 1 179 ? 3.056 20.666 14.903 1.00 38.34 179 HIS A CA 1
ATOM 1436 C C . HIS A 1 179 ? 2.455 21.277 13.619 1.00 38.34 179 HIS A C 1
ATOM 1438 O O . HIS A 1 179 ? 1.941 22.389 13.659 1.00 38.34 179 HIS A O 1
ATOM 1444 N N . LEU A 1 180 ? 2.468 20.562 12.486 1.00 38.03 180 LEU A N 1
ATOM 1445 C CA . LEU A 1 180 ? 1.844 21.010 11.226 1.00 38.03 180 LEU A CA 1
ATOM 1446 C C . LEU A 1 180 ? 0.476 20.347 10.975 1.00 38.03 180 LEU A C 1
ATOM 1448 O O . LEU A 1 180 ? -0.378 20.930 10.306 1.00 38.03 180 LEU A O 1
ATOM 1452 N N . ILE A 1 181 ? 0.220 19.166 11.556 1.00 43.44 181 ILE A N 1
ATOM 1453 C CA . ILE A 1 181 ? -1.067 18.450 11.472 1.00 43.44 181 ILE A CA 1
ATOM 1454 C C . ILE A 1 181 ? -2.200 19.247 12.129 1.00 43.44 181 ILE A C 1
ATOM 1456 O O . ILE A 1 181 ? -3.338 19.155 11.666 1.00 43.44 181 ILE A O 1
ATOM 1460 N N . GLN A 1 182 ? -1.903 20.086 13.130 1.00 42.25 182 GLN A N 1
ATOM 1461 C CA . GLN A 1 182 ? -2.910 20.941 13.767 1.00 42.25 182 GLN A CA 1
ATOM 1462 C C . GLN A 1 182 ? -3.554 21.935 12.778 1.00 42.25 182 GLN A C 1
ATOM 1464 O O . GLN A 1 182 ? -4.687 22.357 12.991 1.00 42.25 182 GLN A O 1
ATOM 1469 N N . PHE A 1 183 ? -2.876 22.253 11.667 1.00 35.81 183 PHE A N 1
ATOM 1470 C CA . PHE A 1 183 ? -3.356 23.204 10.660 1.00 35.81 183 PHE A CA 1
ATOM 1471 C C . PHE A 1 183 ? -3.859 22.566 9.354 1.00 35.81 183 PHE A C 1
ATOM 1473 O O . PHE A 1 183 ? -4.521 23.248 8.574 1.00 35.81 183 PHE A O 1
ATOM 1480 N N . LEU A 1 184 ? -3.579 21.280 9.094 1.00 39.94 184 LEU A N 1
ATOM 1481 C CA . LEU A 1 184 ? -3.798 20.674 7.766 1.00 39.94 184 LEU A CA 1
ATOM 1482 C C . LEU A 1 184 ? -4.713 19.442 7.714 1.00 39.94 184 LEU A C 1
ATOM 1484 O O . LEU A 1 184 ? -4.908 18.914 6.621 1.00 39.94 184 LEU A O 1
ATOM 1488 N N . TRP A 1 185 ? -5.316 19.033 8.840 1.00 44.56 185 TRP A N 1
ATOM 1489 C CA . TRP A 1 185 ? -6.376 18.007 8.932 1.00 44.56 185 TRP A CA 1
ATOM 1490 C C . TRP A 1 185 ? -6.156 16.815 7.979 1.00 44.56 185 TRP A C 1
ATOM 1492 O O . TRP A 1 185 ? -6.824 16.661 6.956 1.00 44.56 185 TRP A O 1
ATOM 1502 N N . LEU A 1 186 ? -5.184 15.961 8.308 1.00 49.53 186 LEU A N 1
ATOM 1503 C CA . LEU A 1 186 ? -4.929 14.705 7.598 1.00 49.53 186 LEU A CA 1
ATOM 1504 C C . LEU A 1 186 ? -4.998 13.542 8.601 1.00 49.53 186 LEU A C 1
ATOM 1506 O O . LEU A 1 186 ? -4.027 13.314 9.327 1.00 49.53 186 LEU A O 1
ATOM 1510 N N . PRO A 1 187 ? -6.133 12.815 8.664 1.00 49.38 187 PRO A N 1
ATOM 1511 C CA . PRO A 1 187 ? -6.406 11.818 9.705 1.00 49.38 187 PRO A CA 1
ATOM 1512 C C . PRO A 1 187 ? -5.522 10.564 9.638 1.00 49.38 187 PRO A C 1
ATOM 1514 O O . PRO A 1 187 ? -5.599 9.727 10.529 1.00 49.38 187 PRO A O 1
ATOM 1517 N N . ASP A 1 188 ? -4.672 10.446 8.617 1.00 50.12 188 ASP A N 1
ATOM 1518 C CA . ASP A 1 188 ? -3.917 9.229 8.332 1.00 50.12 188 ASP A CA 1
ATOM 1519 C C . ASP A 1 188 ? -2.389 9.435 8.382 1.00 50.12 188 ASP A C 1
ATOM 1521 O O . ASP A 1 188 ? -1.664 8.537 7.987 1.00 50.12 188 ASP A O 1
ATOM 1525 N N . SER A 1 189 ? -1.901 10.585 8.877 1.00 55.53 189 SER A N 1
ATOM 1526 C CA . SER A 1 189 ? -0.528 11.131 8.723 1.00 55.53 189 SER A CA 1
ATOM 1527 C C . SER A 1 189 ? 0.658 10.282 9.240 1.00 55.53 189 SER A C 1
ATOM 1529 O O . SER A 1 189 ? 1.815 10.680 9.099 1.00 55.53 189 SER A O 1
ATOM 1531 N N . SER A 1 190 ? 0.395 9.098 9.787 1.00 66.50 190 SER A N 1
ATOM 1532 C CA . SER A 1 190 ? 1.374 8.044 10.054 1.00 66.50 190 SER A CA 1
ATOM 1533 C C . SER A 1 190 ? 0.677 6.693 10.203 1.00 66.50 190 SER A C 1
ATOM 1535 O O . SER A 1 190 ? -0.533 6.643 10.426 1.00 66.50 190 SER A O 1
ATOM 1537 N N . ALA A 1 191 ? 1.434 5.592 10.150 1.00 67.00 191 ALA A N 1
ATOM 1538 C CA . ALA A 1 191 ? 0.889 4.257 10.402 1.00 67.00 191 ALA A CA 1
ATOM 1539 C C . ALA A 1 191 ? 0.145 4.187 11.752 1.00 67.00 191 ALA A C 1
ATOM 1541 O O . ALA A 1 191 ? -0.973 3.682 11.814 1.00 67.00 191 ALA A O 1
ATOM 1542 N N . GLY A 1 192 ? 0.709 4.774 12.817 1.00 71.06 192 GLY A N 1
ATOM 1543 C CA . GLY A 1 192 ? 0.071 4.826 14.138 1.00 71.06 192 GLY A CA 1
ATOM 1544 C C . GLY A 1 192 ? -1.267 5.577 14.136 1.00 71.06 192 GLY A C 1
ATOM 1545 O O . GLY A 1 192 ? -2.245 5.097 14.709 1.00 71.06 192 GLY A O 1
ATOM 1546 N N . LEU A 1 193 ? -1.345 6.716 13.438 1.00 73.44 193 LEU A N 1
ATOM 1547 C CA . LEU A 1 193 ? -2.594 7.469 13.283 1.00 73.44 193 LEU A CA 1
ATOM 1548 C C . LEU A 1 193 ? -3.610 6.740 12.399 1.00 73.44 193 LEU A C 1
ATOM 1550 O O . LEU A 1 193 ? -4.790 6.728 12.736 1.00 73.44 193 LEU A O 1
ATOM 1554 N N . GLY A 1 194 ? -3.167 6.077 11.329 1.00 74.81 194 GLY A N 1
ATOM 1555 C CA . GLY A 1 194 ? -4.027 5.254 10.478 1.00 74.81 194 GLY A CA 1
ATOM 1556 C C . GLY A 1 194 ? -4.699 4.127 11.266 1.00 74.81 194 GLY A C 1
ATOM 1557 O O . GLY A 1 194 ? -5.918 3.954 11.187 1.00 74.81 194 GLY A O 1
ATOM 1558 N N . VAL A 1 195 ? -3.931 3.409 12.096 1.00 80.25 195 VAL A N 1
ATOM 1559 C CA . VAL A 1 195 ? -4.450 2.367 13.001 1.00 80.25 195 VAL A CA 1
ATOM 1560 C C . VAL A 1 195 ? -5.484 2.951 13.962 1.00 80.25 195 VAL A C 1
ATOM 1562 O O . VAL A 1 195 ? -6.579 2.403 14.104 1.00 80.25 195 VAL A O 1
ATOM 1565 N N . LEU A 1 196 ? -5.158 4.079 14.597 1.00 78.94 196 LEU A N 1
ATOM 1566 C CA . LEU A 1 196 ? -6.031 4.752 15.554 1.00 78.94 196 LEU A CA 1
ATOM 1567 C C . LEU A 1 196 ? -7.349 5.192 14.905 1.00 78.94 196 LEU A C 1
ATOM 1569 O O . LEU A 1 196 ? -8.428 4.902 15.417 1.00 78.94 196 LEU A O 1
ATOM 1573 N N . ASN A 1 197 ? -7.262 5.838 13.743 1.00 78.75 197 ASN A N 1
ATOM 1574 C CA . ASN A 1 197 ? -8.403 6.308 12.970 1.00 78.75 197 ASN A CA 1
ATOM 1575 C C . ASN A 1 197 ? -9.300 5.138 12.540 1.00 78.75 197 ASN A C 1
ATOM 1577 O O . ASN A 1 197 ? -10.518 5.194 12.719 1.00 78.75 197 ASN A O 1
ATOM 1581 N N . MET A 1 198 ? -8.720 4.043 12.035 1.00 82.75 198 MET A N 1
ATOM 1582 C CA . MET A 1 198 ? -9.488 2.846 11.683 1.00 82.75 198 MET A CA 1
ATOM 1583 C C . MET A 1 198 ? -10.158 2.198 12.896 1.00 82.75 198 MET A C 1
ATOM 1585 O O . MET A 1 198 ? -11.312 1.776 12.791 1.00 82.75 198 MET A O 1
ATOM 1589 N N . ALA A 1 199 ? -9.486 2.147 14.046 1.00 83.94 199 ALA A N 1
ATOM 1590 C CA . ALA A 1 199 ? -10.059 1.595 15.267 1.00 83.94 199 ALA A CA 1
ATOM 1591 C C . ALA A 1 199 ? -11.214 2.454 15.807 1.00 83.94 199 ALA A C 1
ATOM 1593 O O . ALA A 1 199 ? -12.280 1.916 16.106 1.00 83.94 199 ALA A O 1
ATOM 1594 N N . VAL A 1 200 ? -11.061 3.782 15.835 1.00 82.12 200 VAL A N 1
ATOM 1595 C CA . VAL A 1 200 ? -12.138 4.712 16.214 1.00 82.12 200 VAL A CA 1
ATOM 1596 C C . VAL A 1 200 ? -13.321 4.585 15.255 1.00 82.12 200 VAL A C 1
ATOM 1598 O O . VAL A 1 200 ? -14.454 4.434 15.705 1.00 82.12 200 VAL A O 1
ATOM 1601 N N . GLN A 1 201 ? -13.080 4.553 13.939 1.00 81.81 201 GLN A N 1
ATOM 1602 C CA . GLN A 1 201 ? -14.142 4.343 12.949 1.00 81.81 201 GLN A CA 1
ATOM 1603 C C . GLN A 1 201 ? -14.855 2.997 13.124 1.00 81.81 201 GLN A C 1
ATOM 1605 O O . GLN A 1 201 ? -16.068 2.914 12.917 1.00 81.81 201 GLN A O 1
ATOM 1610 N N . ALA A 1 202 ? -14.129 1.938 13.491 1.00 84.12 202 ALA A N 1
ATOM 1611 C CA . ALA A 1 202 ? -14.722 0.637 13.775 1.00 84.12 202 ALA A CA 1
ATOM 1612 C C . ALA A 1 202 ? -15.639 0.701 15.002 1.00 84.12 202 ALA A C 1
ATOM 1614 O O . ALA A 1 202 ? -16.784 0.259 14.916 1.00 84.12 202 ALA A O 1
ATOM 1615 N N . VAL A 1 203 ? -15.186 1.317 16.099 1.00 83.19 203 VAL A N 1
ATOM 1616 C CA . VAL A 1 203 ? -16.006 1.493 17.307 1.00 83.19 203 VAL A CA 1
ATOM 1617 C C . VAL A 1 203 ? -17.231 2.358 17.018 1.00 83.19 203 VAL A C 1
ATOM 1619 O O . VAL A 1 203 ? -18.342 1.948 17.337 1.00 83.19 203 VAL A O 1
ATOM 1622 N N . SER A 1 204 ? -17.064 3.485 16.326 1.00 81.44 204 SER A N 1
ATOM 1623 C CA . SER A 1 204 ? -18.161 4.346 15.868 1.00 81.44 204 SER A CA 1
ATOM 1624 C C . SER A 1 204 ? -19.248 3.582 15.105 1.00 81.44 204 SER A C 1
ATOM 1626 O O . SER A 1 204 ? -20.440 3.805 15.320 1.00 81.44 204 SER A O 1
ATOM 1628 N N . LYS A 1 205 ? -18.850 2.656 14.222 1.00 82.19 205 LYS A N 1
ATOM 1629 C CA . LYS A 1 205 ? -19.785 1.804 13.472 1.00 82.19 205 LYS A CA 1
ATOM 1630 C C . LYS A 1 205 ? -20.479 0.762 14.353 1.00 82.19 205 LYS A C 1
ATOM 1632 O O . LYS A 1 205 ? -21.611 0.401 14.052 1.00 82.19 205 LYS A O 1
ATOM 1637 N N . MET A 1 206 ? -19.823 0.276 15.406 1.00 82.12 206 MET A N 1
ATOM 1638 C CA . MET A 1 206 ? -20.387 -0.715 16.331 1.00 82.12 206 MET A CA 1
ATOM 1639 C C . MET A 1 206 ? -21.366 -0.098 17.333 1.00 82.12 206 MET A C 1
ATOM 1641 O O . MET A 1 206 ? -22.381 -0.711 17.644 1.00 82.12 206 MET A O 1
ATOM 1645 N N . THR A 1 207 ? -21.072 1.099 17.844 1.00 76.19 207 THR A N 1
ATOM 1646 C CA . THR A 1 207 ? -21.844 1.730 18.927 1.00 76.19 207 THR A CA 1
ATOM 1647 C C . THR A 1 207 ? -22.940 2.670 18.434 1.00 76.19 207 THR A C 1
ATOM 1649 O O . THR A 1 207 ? -23.738 3.136 19.244 1.00 76.19 207 THR A O 1
ATOM 1652 N N . ALA A 1 208 ? -22.957 3.007 17.136 1.00 70.12 208 ALA A N 1
ATOM 1653 C CA . ALA A 1 208 ? -23.763 4.093 16.566 1.00 70.12 208 ALA A CA 1
ATOM 1654 C C . ALA A 1 208 ? -23.593 5.447 17.301 1.00 70.12 208 ALA A C 1
ATOM 1656 O O . ALA A 1 208 ? -24.408 6.354 17.133 1.00 70.12 208 ALA A O 1
ATOM 1657 N N . ASN A 1 209 ? -22.530 5.596 18.104 1.00 65.00 209 ASN A N 1
ATOM 1658 C CA . ASN A 1 209 ? -22.226 6.781 18.896 1.00 65.00 209 ASN A CA 1
ATOM 1659 C C . ASN A 1 209 ? -20.726 7.089 18.826 1.00 65.00 209 ASN A C 1
ATOM 1661 O O . ASN A 1 209 ? -19.890 6.402 19.422 1.00 65.00 209 ASN A O 1
ATOM 1665 N N . ASN A 1 210 ? -20.394 8.160 18.110 1.00 56.44 210 ASN A N 1
ATOM 1666 C CA . ASN A 1 210 ? -19.014 8.564 17.881 1.00 56.44 210 ASN A CA 1
ATOM 1667 C C . ASN A 1 210 ? -18.334 9.166 19.127 1.00 56.44 210 ASN A C 1
ATOM 1669 O O . ASN A 1 210 ? -17.115 9.080 19.253 1.00 56.44 210 ASN A O 1
ATOM 1673 N N . GLU A 1 211 ? -19.086 9.738 20.076 1.00 55.44 211 GLU A N 1
ATOM 1674 C CA . GLU A 1 211 ? -18.493 10.367 21.266 1.00 55.44 211 GLU A CA 1
ATOM 1675 C C . GLU A 1 211 ? -17.931 9.344 22.254 1.00 55.44 211 GLU A C 1
ATOM 1677 O O . GLU A 1 211 ? -16.963 9.617 22.964 1.00 55.44 211 GLU A O 1
ATOM 1682 N N . THR A 1 212 ? -18.540 8.157 22.322 1.00 56.47 212 THR A N 1
ATOM 1683 C CA . THR A 1 212 ? -18.042 7.067 23.172 1.00 56.47 212 THR A CA 1
ATOM 1684 C C . THR A 1 212 ? -16.796 6.429 22.565 1.00 56.47 212 THR A C 1
ATOM 1686 O O . THR A 1 212 ? -15.897 6.038 23.306 1.00 56.47 212 THR A O 1
ATOM 1689 N N . ALA A 1 213 ? -16.714 6.393 21.229 1.00 58.88 213 ALA A N 1
ATOM 1690 C CA . ALA A 1 21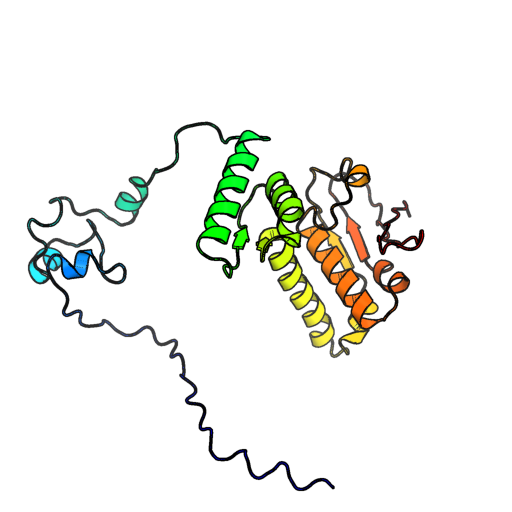3 ? -15.641 5.735 20.499 1.00 58.88 213 ALA A CA 1
ATOM 1691 C C . ALA A 1 213 ? -14.269 6.317 20.830 1.00 58.88 213 ALA A C 1
ATOM 1693 O O . ALA A 1 213 ? -13.344 5.566 21.072 1.00 58.88 213 ALA A O 1
ATOM 1694 N N . ALA A 1 214 ? -14.135 7.638 20.917 1.00 60.25 214 ALA A N 1
ATOM 1695 C CA . ALA A 1 214 ? -12.836 8.294 21.040 1.00 60.25 214 ALA A CA 1
ATOM 1696 C C . ALA A 1 214 ? -12.250 8.302 22.475 1.00 60.25 214 ALA A C 1
ATOM 1698 O O . ALA A 1 214 ? -11.062 8.554 22.667 1.00 60.25 214 ALA A O 1
ATOM 1699 N N . ARG A 1 215 ? -13.056 7.977 23.500 1.00 67.69 215 ARG A N 1
ATOM 1700 C CA . ARG A 1 215 ? -12.668 8.107 24.922 1.00 67.69 215 ARG A CA 1
ATOM 1701 C C . ARG A 1 215 ? -11.640 7.085 25.405 1.00 67.69 215 ARG A C 1
ATOM 1703 O O . ARG A 1 215 ? -10.991 7.343 26.415 1.00 67.69 215 ARG A O 1
ATOM 1710 N N . ASN A 1 216 ? -11.528 5.947 24.725 1.00 76.38 216 ASN A N 1
ATOM 1711 C CA . ASN A 1 216 ? -10.697 4.820 25.153 1.00 76.38 216 ASN A CA 1
ATOM 1712 C C . ASN A 1 216 ? -9.396 4.680 24.343 1.00 76.38 216 ASN A C 1
ATOM 1714 O O . ASN A 1 216 ? -8.678 3.694 24.506 1.00 76.38 216 ASN A O 1
ATOM 1718 N N . PHE A 1 217 ? -9.090 5.649 23.483 1.00 76.38 217 PHE A N 1
ATOM 1719 C CA . PHE A 1 217 ? -7.945 5.615 22.581 1.00 76.38 217 PHE A CA 1
ATOM 1720 C C . PHE A 1 217 ? -6.936 6.697 22.951 1.00 76.38 217 PHE A C 1
ATOM 1722 O O . PHE A 1 217 ? -7.297 7.869 23.051 1.00 76.38 217 PHE A O 1
ATOM 1729 N N . PHE A 1 218 ? -5.682 6.290 23.133 1.00 76.19 218 PHE A N 1
ATOM 1730 C CA . PHE A 1 218 ? -4.593 7.138 23.606 1.00 76.19 218 PHE A CA 1
ATOM 1731 C C . PHE A 1 218 ? -3.383 7.047 22.683 1.00 76.19 218 PHE A C 1
ATOM 1733 O O . PHE A 1 218 ? -3.144 6.019 22.043 1.00 76.19 218 PHE A O 1
ATOM 1740 N N . LEU A 1 219 ? -2.594 8.116 22.665 1.00 74.00 219 LEU A N 1
ATOM 1741 C CA . LEU A 1 219 ? -1.401 8.252 21.843 1.00 74.00 219 LEU A CA 1
ATOM 1742 C C . LEU A 1 219 ? -0.206 8.678 22.697 1.00 74.00 219 LEU A C 1
ATOM 1744 O O . LEU A 1 219 ? -0.376 9.495 23.596 1.00 74.00 219 LEU A O 1
ATOM 1748 N N . ILE A 1 220 ? 0.984 8.148 22.411 1.00 73.69 220 ILE A N 1
ATOM 1749 C CA . ILE A 1 220 ? 2.249 8.540 23.053 1.00 73.69 220 ILE A CA 1
ATOM 1750 C C . ILE A 1 220 ? 3.325 8.690 21.967 1.00 73.69 220 ILE A C 1
ATOM 1752 O O . ILE A 1 220 ? 3.439 7.813 21.112 1.00 73.69 220 ILE A O 1
ATOM 1756 N N . ASP A 1 221 ? 4.130 9.759 22.000 1.00 70.44 221 ASP A N 1
ATOM 1757 C CA . ASP A 1 221 ? 5.243 9.984 21.056 1.00 70.44 221 ASP A CA 1
ATOM 1758 C C . ASP A 1 221 ? 6.542 10.414 21.761 1.00 70.44 221 ASP A C 1
ATOM 1760 O O . ASP A 1 221 ? 6.521 10.805 22.927 1.00 70.44 221 ASP A O 1
ATOM 1764 N N . LYS A 1 222 ? 7.680 10.350 21.051 1.00 61.47 222 LYS A N 1
ATOM 1765 C CA . LYS A 1 222 ? 9.027 10.520 21.630 1.00 61.47 222 LYS A CA 1
ATOM 1766 C C . LYS A 1 222 ? 9.293 11.904 22.237 1.00 61.47 222 LYS A C 1
ATOM 1768 O O . LYS A 1 222 ? 10.140 12.009 23.117 1.00 61.47 222 LYS A O 1
ATOM 1773 N N . ASP A 1 223 ? 8.606 12.942 21.755 1.00 55.06 223 ASP A N 1
ATOM 1774 C CA . ASP A 1 223 ? 8.875 14.342 22.116 1.00 55.06 223 ASP A CA 1
ATOM 1775 C C . ASP A 1 223 ? 7.827 14.947 23.068 1.00 55.06 223 ASP A C 1
ATOM 1777 O O . ASP A 1 223 ? 7.847 16.153 23.304 1.00 55.06 223 ASP A O 1
ATOM 1781 N N . VAL A 1 224 ? 6.931 14.142 23.660 1.00 51.06 224 VAL A N 1
ATOM 1782 C CA . VAL A 1 224 ? 5.982 14.646 24.664 1.00 51.06 224 VAL A CA 1
ATOM 1783 C C . VAL A 1 224 ? 5.985 13.779 25.918 1.00 51.06 224 VAL A C 1
ATOM 1785 O O . VAL A 1 224 ? 5.603 12.611 25.916 1.00 51.06 224 VAL A O 1
ATOM 1788 N N . SER A 1 225 ? 6.420 14.403 27.009 1.00 37.53 225 SER A N 1
ATOM 1789 C CA . SER A 1 225 ? 6.279 13.949 28.388 1.00 37.53 225 SER A CA 1
ATOM 1790 C C . SER A 1 225 ? 4.841 13.503 28.661 1.00 37.53 225 SER A C 1
ATOM 1792 O O . SER A 1 225 ? 3.977 14.358 28.702 1.00 37.53 225 SER A O 1
ATOM 1794 N N . PHE A 1 226 ? 4.589 12.197 28.817 1.00 35.47 226 PHE A N 1
ATOM 1795 C CA . PHE A 1 226 ? 3.419 11.573 29.473 1.00 35.47 226 PHE A CA 1
ATOM 1796 C C . PHE A 1 226 ? 2.004 12.183 29.278 1.00 35.47 226 PHE A C 1
ATOM 1798 O O . PHE A 1 226 ? 1.102 11.847 30.042 1.00 35.47 226 PHE A O 1
ATOM 1805 N N . SER A 1 227 ? 1.747 13.009 28.263 1.00 36.38 227 SER A N 1
ATOM 1806 C CA . SER A 1 227 ? 0.406 13.509 27.966 1.00 36.38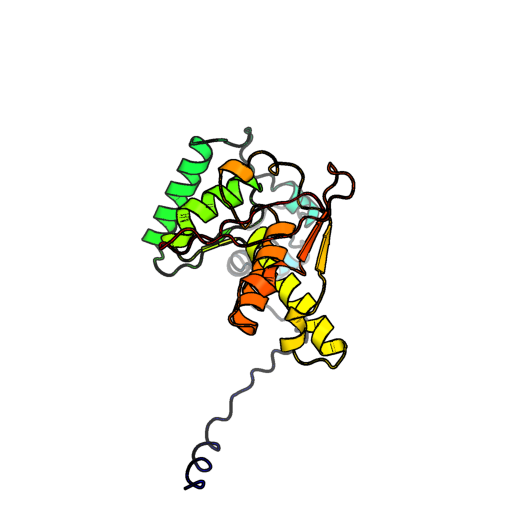 227 SER A CA 1
ATOM 1807 C C . SER A 1 227 ? -0.353 12.399 27.251 1.00 36.38 227 SER A C 1
ATOM 1809 O O . SER A 1 227 ? -0.178 12.163 26.058 1.00 36.38 227 SER A O 1
ATOM 1811 N N . ALA A 1 228 ? -1.173 11.655 27.987 1.00 37.97 228 ALA A N 1
ATOM 1812 C CA . ALA A 1 228 ? -2.121 10.734 27.385 1.00 37.97 228 ALA A CA 1
ATOM 1813 C C . ALA A 1 228 ? -3.130 11.559 26.570 1.00 37.97 228 ALA A C 1
ATOM 1815 O O . ALA A 1 228 ? -4.004 12.203 27.127 1.00 37.97 228 ALA A O 1
ATOM 1816 N N . PHE A 1 229 ? -3.015 11.586 25.245 1.00 45.75 229 PHE A N 1
ATOM 1817 C CA . PHE A 1 229 ? -3.914 12.409 24.434 1.00 45.75 229 PHE A CA 1
ATOM 1818 C C . PHE A 1 229 ? -5.292 11.759 24.308 1.00 45.75 229 PHE A C 1
ATOM 1820 O O . PHE A 1 229 ? -5.403 10.615 23.866 1.00 45.75 229 PHE A O 1
ATOM 1827 N N . LYS A 1 230 ? -6.349 12.493 24.674 1.00 45.19 230 LYS A N 1
ATOM 1828 C CA . LYS A 1 230 ? -7.740 12.054 24.514 1.00 45.19 230 LYS A CA 1
ATOM 1829 C C . LYS A 1 230 ? -8.309 12.598 23.209 1.00 45.19 230 LYS A C 1
ATOM 1831 O O . LYS A 1 230 ? -8.327 13.806 22.998 1.00 45.19 230 LYS A O 1
ATOM 1836 N N . LEU A 1 231 ? -8.812 11.717 22.347 1.00 47.50 231 LEU A N 1
ATOM 1837 C CA . LEU A 1 231 ? -9.569 12.129 21.169 1.00 47.50 231 LEU A CA 1
ATOM 1838 C C . LEU A 1 231 ? -10.990 12.530 21.610 1.00 47.50 231 LEU A C 1
ATOM 1840 O O . LEU A 1 231 ? -11.704 11.732 22.218 1.00 47.50 231 LEU A O 1
ATOM 1844 N N . GLN A 1 232 ? -11.430 13.753 21.310 1.00 39.97 232 GLN A N 1
ATOM 1845 C CA . GLN A 1 232 ? -12.826 14.164 21.500 1.00 39.97 232 GLN A CA 1
ATOM 1846 C C . GLN A 1 232 ? -13.370 14.801 20.219 1.00 39.97 232 GLN A C 1
ATOM 1848 O O . GLN A 1 232 ? -12.734 15.681 19.648 1.00 39.97 232 GLN A O 1
ATOM 1853 N N . GLN A 1 233 ? -14.538 14.341 19.762 1.00 39.03 233 GLN A N 1
ATOM 1854 C CA . GLN A 1 233 ? -15.233 14.901 18.603 1.00 39.03 233 GLN A CA 1
ATOM 1855 C C . GLN A 1 233 ? -16.026 16.145 19.024 1.00 39.03 233 GLN A C 1
ATOM 1857 O O . GLN A 1 233 ? -16.853 16.061 19.930 1.00 39.03 233 GLN A O 1
ATOM 1862 N N . SER A 1 234 ? -15.810 17.286 18.369 1.00 35.56 234 SER A N 1
ATOM 1863 C CA . SER A 1 234 ? -16.639 18.487 18.553 1.00 35.56 234 SER A CA 1
ATOM 1864 C C . SER A 1 234 ? -17.537 18.716 17.339 1.00 35.56 234 SER A C 1
ATOM 1866 O O . SER A 1 234 ? -17.064 18.728 16.203 1.00 35.56 234 SER A O 1
ATOM 1868 N N . PHE A 1 235 ? -18.839 18.897 17.575 1.00 31.56 235 PHE A N 1
ATOM 1869 C CA . PHE A 1 235 ? -19.821 19.237 16.546 1.00 31.56 235 PHE A CA 1
ATOM 1870 C C . PHE A 1 235 ? -19.851 20.753 16.306 1.00 31.56 235 PHE A C 1
ATOM 1872 O O . PHE A 1 235 ? -20.279 21.513 17.169 1.00 31.56 235 PHE A O 1
ATOM 1879 N N . LEU A 1 236 ? -19.485 21.182 15.098 1.00 28.55 236 LEU A N 1
ATOM 1880 C CA . LEU A 1 236 ? -19.999 22.411 14.489 1.00 28.55 236 LEU A CA 1
ATOM 1881 C C . LEU A 1 236 ? -20.687 21.993 13.172 1.00 28.55 236 LEU A C 1
ATOM 1883 O O . LEU A 1 236 ? -20.091 21.321 12.337 1.00 28.55 236 LEU A O 1
ATOM 1887 N N . SER A 1 237 ? -21.985 22.285 13.050 1.00 25.88 237 SER A N 1
ATOM 1888 C CA . SER A 1 237 ? -22.929 21.893 11.973 1.00 25.88 237 SER A CA 1
ATOM 1889 C C . SER A 1 237 ? -22.504 22.267 10.535 1.00 25.88 237 SER A C 1
ATOM 1891 O O . SER A 1 237 ? -21.620 23.105 10.386 1.00 25.88 237 SER A O 1
ATOM 1893 N N . PRO A 1 238 ? -23.251 21.904 9.463 1.00 33.03 238 PRO A N 1
ATOM 1894 C CA . PRO A 1 238 ? -23.923 20.655 9.097 1.00 33.03 238 PRO A CA 1
ATOM 1895 C C . PRO A 1 238 ? -23.206 19.978 7.900 1.00 33.03 238 PRO A C 1
ATOM 1897 O O . PRO A 1 238 ? -23.828 19.352 7.046 1.00 33.03 238 PRO A O 1
ATOM 1900 N N . LEU A 1 239 ? -21.884 20.111 7.811 1.00 28.83 239 LEU A N 1
ATOM 1901 C CA . LEU A 1 239 ? -21.047 19.346 6.888 1.00 28.83 239 LEU A CA 1
ATOM 1902 C C . LEU A 1 239 ? -20.180 18.434 7.745 1.00 28.83 239 LEU A C 1
ATOM 1904 O O . LEU A 1 239 ? -19.283 18.927 8.418 1.00 28.83 239 LEU A O 1
ATOM 1908 N N . HIS A 1 240 ? -20.500 17.137 7.769 1.00 34.69 240 HIS A N 1
ATOM 1909 C CA . HIS A 1 240 ? -19.849 16.086 8.564 1.00 34.69 240 HIS A CA 1
ATOM 1910 C C . HIS A 1 240 ? -18.311 16.216 8.580 1.00 34.69 240 HIS A C 1
ATOM 1912 O O . HIS A 1 240 ? -17.617 15.608 7.769 1.00 34.69 240 HIS A O 1
ATOM 1918 N N . THR A 1 241 ? -17.781 16.993 9.523 1.00 30.62 241 THR A N 1
ATOM 1919 C CA . THR A 1 241 ? -16.349 17.225 9.711 1.00 30.62 241 THR A CA 1
ATOM 1920 C C . THR A 1 241 ? -16.048 16.901 11.165 1.00 30.62 241 THR A C 1
ATOM 1922 O O . THR A 1 241 ? -16.509 17.588 12.072 1.00 30.62 241 THR A O 1
ATOM 1925 N N . LEU A 1 242 ? -15.339 15.791 11.391 1.00 34.25 242 LEU A N 1
ATOM 1926 C CA . LEU A 1 242 ? -14.833 15.412 12.709 1.00 34.25 242 LEU A CA 1
ATOM 1927 C C . LEU A 1 242 ? -13.722 16.393 13.102 1.00 34.25 242 LEU A C 1
ATOM 1929 O O . LEU A 1 242 ? -12.622 16.340 12.548 1.00 34.25 242 LEU A O 1
ATOM 1933 N N . LEU A 1 243 ? -14.019 17.283 14.047 1.00 32.72 243 LEU A N 1
ATOM 1934 C CA . LEU A 1 243 ? -13.016 18.086 14.737 1.00 32.72 243 LEU A CA 1
ATOM 1935 C C . LEU A 1 243 ? -12.515 17.274 15.937 1.00 32.72 243 LEU A C 1
ATOM 1937 O O . LEU A 1 243 ? -13.308 16.971 16.827 1.00 32.72 243 LEU A O 1
ATOM 1941 N N . TYR A 1 244 ? -11.238 16.886 15.939 1.00 41.06 244 TYR A N 1
ATOM 1942 C CA . TYR A 1 244 ? -10.603 16.227 17.082 1.00 41.06 244 TYR A CA 1
ATOM 1943 C C . TYR A 1 244 ? -9.949 17.294 17.957 1.00 41.06 244 TYR A C 1
ATOM 1945 O O . TYR A 1 244 ? -8.997 17.942 17.525 1.00 41.06 244 TYR A O 1
ATOM 1953 N N . VAL A 1 245 ? -10.471 17.502 19.163 1.00 36.03 245 VAL A N 1
ATOM 1954 C CA . VAL A 1 245 ? -9.885 18.433 20.134 1.00 36.03 245 VAL A CA 1
ATOM 1955 C C . VAL A 1 245 ? -8.970 17.652 21.071 1.00 36.03 245 VAL A C 1
ATOM 1957 O O . VAL A 1 245 ? -9.393 16.666 21.674 1.00 36.03 245 VAL A O 1
ATOM 1960 N N . LEU A 1 246 ? -7.710 18.083 21.134 1.00 40.31 246 LEU A N 1
ATOM 1961 C CA . LEU A 1 246 ? -6.666 17.548 22.004 1.00 40.31 246 LEU A CA 1
ATOM 1962 C C . LEU A 1 246 ? -6.678 18.339 23.317 1.00 40.31 246 LEU A C 1
ATOM 1964 O O . LEU A 1 246 ? -6.640 19.568 23.284 1.00 40.31 246 LEU A O 1
ATOM 1968 N N . TYR A 1 247 ? -6.707 17.646 24.453 1.00 35.72 247 TYR A N 1
ATOM 1969 C CA . TYR A 1 247 ? -6.490 18.244 25.771 1.00 35.72 247 TYR A CA 1
ATOM 1970 C C . TYR A 1 247 ? -5.319 17.534 26.456 1.00 35.72 247 TYR A C 1
ATOM 1972 O O . TYR A 1 247 ? -5.214 16.308 26.354 1.00 35.72 247 TYR A O 1
ATOM 1980 N N . ASP A 1 248 ? -4.473 18.298 27.151 1.00 31.03 248 ASP A N 1
ATOM 1981 C CA . ASP A 1 248 ? -3.582 17.759 28.183 1.00 31.03 248 ASP A CA 1
ATOM 1982 C C . ASP A 1 248 ? -4.447 17.250 29.351 1.00 31.03 248 ASP A C 1
ATOM 1984 O O . ASP A 1 248 ? -5.412 17.917 29.740 1.00 31.03 248 ASP A O 1
ATOM 1988 N N . ILE A 1 249 ? -4.146 16.049 29.858 1.00 37.78 249 ILE A N 1
ATOM 1989 C CA . ILE A 1 249 ? -4.821 15.442 31.022 1.00 37.78 249 ILE A CA 1
ATOM 1990 C C . ILE A 1 249 ? -4.068 15.810 32.295 1.00 37.78 249 ILE A C 1
ATOM 1992 O O . ILE A 1 249 ? -2.825 15.679 32.281 1.00 37.78 249 ILE A O 1
#

Solvent-accessible surface area (backbone atoms only — not comparable to full-atom values): 15428 Å² total; per-residue (Å²): 145,88,84,83,88,78,83,85,81,84,80,79,80,73,77,73,78,75,79,70,83,68,75,78,66,96,74,89,74,87,64,43,40,70,62,29,65,74,30,84,90,71,39,57,74,53,44,50,49,71,70,53,25,62,76,34,54,35,71,89,76,53,72,92,65,67,39,55,70,68,60,52,53,71,69,67,73,82,69,77,96,64,82,81,74,60,71,66,69,38,50,48,55,52,48,54,49,53,53,52,48,43,72,76,40,77,81,55,77,47,75,47,72,93,55,59,69,74,55,47,49,54,53,48,70,72,37,51,88,77,45,62,56,52,39,42,68,34,55,45,48,13,50,55,50,43,52,51,57,56,45,50,37,47,74,72,72,41,60,74,75,56,54,58,74,48,74,45,76,47,76,49,47,67,100,82,43,80,87,54,45,81,79,62,78,57,74,48,83,24,49,46,35,17,30,50,46,48,45,34,54,50,26,22,70,71,65,79,37,62,72,64,29,28,69,37,41,33,46,44,46,98,90,53,84,88,47,56,36,42,45,40,73,51,92,64,86,94,61,98,55,87,39,72,51,79,49,86,113

Mean predicted aligned error: 14.91 Å

Nearest PDB structures (foldseek):
  2aw5-assembly2_C  TM=9.059E-01  e=4.383E-10  Homo sapiens
  8eyn-assembly1_A  TM=8.461E-01  e=1.248E-09  Homo sapiens
  8e76-assembly1_A  TM=9.408E-01  e=8.307E-09  Homo sapiens
  7x11-assembly1_D  TM=6.647E-01  e=1.755E-10  Homo sapiens
  6urf-assembly1_A  TM=8.035E-01  e=2.524E-08  Mycobacterium tuberculosis

InterPro domains:
  IPR001891 Malic oxidoreductase [PR00072] (109-127)
  IPR001891 Malic oxidoreductase [PR00072] (134-150)
  IPR001891 Malic oxidoreductase [PR00072] (168-184)
  IPR012301 Malic enzyme, N-terminal domain [PF00390] (76-128)
  IPR012302 Malic enzyme, NAD-binding [PF03949] (138-222)
  IPR036291 NAD(P)-binding domain superfamily [SSF51735] (138-222)
  IPR037062 Malic enzyme, N-terminal domain superfamily [G3DSA:3.40.50.10380] (31-76)
  IPR037062 Malic enzyme, N-terminal domain superfamily [G3DSA:3.40.50.10380] (77-135)
  IPR046346 Aminoacid dehydrogenase-like, N-terminal domain superfamily [SSF53223] (12-76)
  IPR046346 Aminoacid dehydrogenase-like, N-terminal domain superfamily [SSF53223] (78-137)

Sequence (249 aa):
MWNLARFAASSLRRRLRLFSTAIPGACIIHKRGADILHDPWFSKDTGFPSSERDRLGLRGLLPPRVMSFEQQYARFNLGVRQPRLEGEEYLSIVGEFMEAVVKRWPKAIIQFEDFQMKWAFETLKQYRKRFCIFNDDIQGTAGVALVGLLGTVRAQGQPLADFANQKIVVVGVGTLLFHLIQFLWLPDSSAGLGVLNMAVQAVSKMTANNETAARNFFLIDKDVSFSAFKLQQSFLSPLHTLLYVLYDI